Protein AF-A0AAW7DCQ3-F1 (afdb_monomer_lite)

Secondary structure (DSSP, 8-state):
---HHHHHHHHHHHHHHHS----HHHHHHTGGGGGS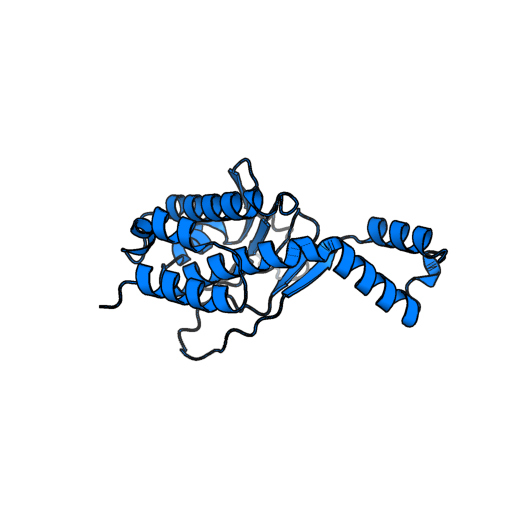TT-S-HHHHHHHHHHHHHHHHHH-TT--EEEEE------SSTT----EEEEETTTEEEEES--------TT------EEEEESS-HHHHHHHHHHHT--GGGTTSHHHHHHHHHHHHHHHGGGHHHHHHHHHHHHHHHHHH-THHHIIIIITTEEEEEESS-EEEEE--------S------

pLDDT: mean 73.46, std 17.0, range [31.39, 97.19]

Radius of gyration: 20.13 Å; chains: 1; bounding box: 40×63×61 Å

Foldseek 3Di:
DDQQLCVVLVVVVVVCVVPVPPCNVVSVVVSVQSRDAAPDALVVVQVVLLVLQLVLCVVQVQQFKWKWAWEAPPDPPLWDTFTHQTDTPNFKTKDFLATLTNPPDPDPPSPGDIDIDGHPCVVLLVVLCVVVVHDSVCCPPPVNVVVSSVSVCVVCVSVRVSSSSSVVVVVSCSVRHCCSRNCVVQRYQWMWMHGNVGIDTGHDDPPPPPPPDDPPDD

Sequence (218 aa):
MSNIASDIIGFFRDFEKENPIDVIPFLEKNKSIFIYKGFGTPENEMKFMHDVFLYINKKYPKFKEFSWEQYVSYNDNYDHFMIEDIMINGFIDAESGIDFTWDLQSENEMKRYLILRVYDDERDEIEFCKKHKIELEKLYDSNKYNLFYDFVKNKYEHLEKPTELFIIFLKLLDCKFSMYYFLYTFGNSNKVVFKKEGVEIIKREYSPTTELGFDVGF

Structure (mmCIF, N/CA/C/O backbone):
data_AF-A0AAW7DCQ3-F1
#
_entry.id   AF-A0AAW7DCQ3-F1
#
loop_
_atom_site.group_PDB
_atom_site.id
_atom_site.type_symbol
_atom_site.label_atom_id
_atom_site.label_alt_id
_atom_site.label_comp_id
_atom_site.label_asym_id
_atom_site.label_entity_id
_atom_site.label_seq_id
_atom_site.pdbx_PDB_ins_code
_atom_site.Cartn_x
_atom_site.Cartn_y
_atom_site.Cartn_z
_atom_site.occupancy
_atom_site.B_iso_or_equiv
_atom_site.auth_seq_id
_atom_site.auth_comp_id
_atom_site.auth_asym_id
_atom_site.auth_atom_id
_atom_site.pdbx_PDB_model_num
ATOM 1 N N . MET A 1 1 ? -3.038 3.122 33.195 1.00 41.41 1 MET A N 1
ATOM 2 C CA . MET A 1 1 ? -3.332 2.408 31.935 1.00 41.41 1 MET A CA 1
ATOM 3 C C . MET A 1 1 ? -3.109 3.403 30.814 1.00 41.41 1 MET A C 1
ATOM 5 O O . MET A 1 1 ? -3.708 4.472 30.897 1.00 41.41 1 MET A O 1
ATOM 9 N N . SER A 1 2 ? -2.205 3.140 29.864 1.00 51.06 2 SER A N 1
ATOM 10 C CA . SER A 1 2 ? -2.077 4.033 28.706 1.00 51.06 2 SER A CA 1
ATOM 11 C C . SER A 1 2 ? -3.352 3.933 27.869 1.00 51.06 2 SER A C 1
ATOM 13 O O . SER A 1 2 ? -3.978 2.874 27.780 1.00 51.06 2 SER A O 1
ATOM 15 N N . ASN A 1 3 ? -3.802 5.066 27.343 1.00 69.81 3 ASN A N 1
ATOM 16 C CA . ASN A 1 3 ? -4.926 5.099 26.426 1.00 69.81 3 ASN A CA 1
ATOM 17 C C . ASN A 1 3 ? -4.364 4.750 25.047 1.00 69.81 3 ASN A C 1
ATOM 19 O O . ASN A 1 3 ? -3.703 5.590 24.447 1.00 69.81 3 ASN A O 1
ATOM 23 N N . ILE A 1 4 ? -4.604 3.525 24.568 1.00 66.88 4 ILE A N 1
ATOM 24 C CA . ILE A 1 4 ? -4.085 3.021 23.285 1.00 66.88 4 ILE A CA 1
ATOM 25 C C . ILE A 1 4 ? -4.337 4.033 22.154 1.00 66.88 4 ILE A C 1
ATOM 27 O O . ILE A 1 4 ? -3.438 4.310 21.363 1.00 66.88 4 ILE A O 1
ATOM 31 N N . ALA A 1 5 ? -5.513 4.671 22.137 1.00 68.81 5 ALA A N 1
ATOM 32 C CA . ALA A 1 5 ? -5.838 5.723 21.178 1.00 68.81 5 ALA A CA 1
ATOM 33 C C . ALA A 1 5 ? -4.874 6.921 21.254 1.00 68.81 5 ALA A C 1
ATOM 35 O O . ALA A 1 5 ? -4.430 7.429 20.228 1.00 68.81 5 ALA A O 1
ATOM 36 N N . SER A 1 6 ? -4.533 7.370 22.464 1.00 71.25 6 SER A N 1
ATOM 37 C CA . SER A 1 6 ? -3.570 8.456 22.681 1.00 71.25 6 SER A CA 1
ATOM 38 C C . SER A 1 6 ? -2.150 8.068 22.273 1.00 71.25 6 SER A C 1
ATOM 40 O O . SER A 1 6 ? -1.447 8.919 21.737 1.00 71.25 6 SER A O 1
ATOM 42 N N . ASP A 1 7 ? -1.753 6.808 22.461 1.00 70.88 7 ASP A N 1
ATOM 43 C CA . ASP A 1 7 ? -0.429 6.317 22.058 1.00 70.88 7 ASP A CA 1
ATOM 44 C C . ASP A 1 7 ? -0.288 6.284 20.526 1.00 70.88 7 ASP A C 1
ATOM 46 O O . ASP A 1 7 ? 0.728 6.713 19.988 1.00 70.88 7 ASP A O 1
ATOM 50 N N . ILE A 1 8 ? -1.326 5.843 19.805 1.00 69.31 8 ILE A N 1
ATOM 51 C CA . ILE A 1 8 ? -1.345 5.808 18.329 1.00 69.31 8 ILE A CA 1
ATOM 52 C C . ILE A 1 8 ? -1.370 7.209 17.743 1.00 69.31 8 ILE A C 1
ATOM 54 O O . ILE A 1 8 ? -0.611 7.519 16.829 1.00 69.31 8 ILE A O 1
ATOM 58 N N . ILE A 1 9 ? -2.239 8.070 18.276 1.00 72.31 9 ILE A N 1
ATOM 59 C CA . ILE A 1 9 ? -2.301 9.467 17.852 1.00 72.31 9 ILE A CA 1
ATOM 60 C C . ILE A 1 9 ? -0.964 10.153 18.153 1.00 72.31 9 ILE A C 1
ATOM 62 O O . ILE A 1 9 ? -0.480 10.914 17.322 1.00 72.31 9 ILE A O 1
ATOM 66 N N . GLY A 1 10 ? -0.340 9.862 19.298 1.00 73.31 10 GLY A N 1
ATOM 67 C CA . GLY A 1 10 ? 1.002 10.334 19.642 1.00 73.31 10 GLY A CA 1
ATOM 68 C C . GLY A 1 10 ? 2.053 9.888 18.625 1.00 73.31 10 GLY A C 1
ATOM 69 O O . GLY A 1 10 ? 2.738 10.737 18.063 1.00 73.31 10 GLY A O 1
ATOM 70 N N . PHE A 1 11 ? 2.101 8.589 18.307 1.00 73.62 11 PHE A N 1
ATOM 71 C CA . PHE A 1 11 ? 2.994 8.037 17.285 1.00 73.62 11 PHE A CA 1
ATOM 72 C C . PHE A 1 11 ? 2.818 8.736 15.936 1.00 73.62 11 PHE A C 1
ATOM 74 O O . PHE A 1 11 ? 3.800 9.163 15.337 1.00 73.62 11 PHE A O 1
ATOM 81 N N . PHE A 1 12 ? 1.579 8.906 15.465 1.00 71.44 12 PHE A N 1
ATOM 82 C CA . PHE A 1 12 ? 1.335 9.578 14.192 1.00 71.44 12 PHE A CA 1
ATOM 83 C C . PHE A 1 12 ? 1.644 11.075 14.235 1.00 71.44 12 PHE A C 1
ATOM 85 O O . PHE A 1 12 ? 2.074 11.614 13.225 1.00 71.44 12 PHE A O 1
ATOM 92 N N . ARG A 1 13 ? 1.482 11.753 15.379 1.00 73.31 13 ARG A N 1
ATOM 93 C CA . ARG A 1 13 ? 1.902 13.157 15.531 1.00 73.31 13 ARG A CA 1
ATOM 94 C C . ARG A 1 13 ? 3.416 13.291 15.453 1.00 73.31 13 ARG A C 1
ATOM 96 O O . ARG A 1 13 ? 3.905 14.253 14.873 1.00 73.31 13 ARG A O 1
ATOM 103 N N . ASP A 1 14 ? 4.150 12.345 16.028 1.00 70.56 14 ASP A N 1
ATOM 104 C CA . ASP A 1 14 ? 5.608 12.316 15.931 1.00 70.56 14 ASP A CA 1
ATOM 105 C C . ASP A 1 14 ? 6.065 11.937 14.519 1.00 70.56 14 ASP A C 1
ATOM 107 O O . ASP A 1 14 ? 6.930 12.607 13.963 1.00 70.56 14 ASP A O 1
ATOM 111 N N . PHE A 1 15 ? 5.409 10.958 13.890 1.00 66.19 15 PHE A N 1
ATOM 112 C CA . PHE A 1 15 ? 5.618 10.617 12.483 1.00 66.19 15 PHE A CA 1
ATOM 113 C C . PHE A 1 15 ? 5.345 11.813 11.563 1.00 66.19 15 PHE A C 1
ATOM 115 O O . PHE A 1 15 ? 6.107 12.053 10.627 1.00 66.19 15 PHE A O 1
ATOM 122 N N . GLU A 1 16 ? 4.310 12.606 11.858 1.00 66.94 16 GLU A N 1
ATOM 123 C CA . GLU A 1 16 ? 3.947 13.789 11.079 1.00 66.94 16 GLU A CA 1
ATOM 124 C C . GLU A 1 16 ? 4.966 14.924 11.132 1.00 66.94 16 GLU A C 1
ATOM 126 O O . GLU A 1 16 ? 5.065 15.684 10.168 1.00 66.94 16 GLU A O 1
ATOM 131 N N . LYS A 1 17 ? 5.752 15.028 12.212 1.00 68.69 17 LYS A N 1
ATOM 132 C CA . LYS A 1 17 ? 6.835 16.023 12.310 1.00 68.69 17 LYS A CA 1
ATOM 133 C C . LYS A 1 17 ? 7.891 15.817 11.230 1.00 68.69 17 LYS A C 1
ATOM 135 O O . LYS A 1 17 ? 8.459 16.789 10.742 1.00 68.69 17 LYS A O 1
ATOM 140 N N . GLU A 1 18 ? 8.134 14.564 10.865 1.00 62.47 18 GLU A N 1
ATOM 141 C CA . GLU A 1 18 ? 9.077 14.179 9.815 1.00 62.47 18 GLU A CA 1
ATOM 142 C C . GLU A 1 18 ? 8.373 13.964 8.467 1.00 62.47 18 GLU A C 1
ATOM 144 O O . GLU A 1 18 ? 9.009 14.025 7.418 1.00 62.47 18 GLU A O 1
ATOM 149 N N . ASN A 1 19 ? 7.053 13.737 8.477 1.00 61.47 19 ASN A N 1
ATOM 150 C CA . ASN A 1 19 ? 6.266 13.362 7.308 1.00 61.47 19 ASN A CA 1
ATOM 151 C C . ASN A 1 19 ? 4.852 13.984 7.339 1.00 61.47 19 ASN A C 1
ATOM 153 O O . ASN A 1 19 ? 3.927 13.360 7.858 1.00 61.47 19 ASN A O 1
ATOM 157 N N . PRO A 1 20 ? 4.616 15.171 6.758 1.00 61.31 20 PRO A N 1
ATOM 158 C CA . PRO A 1 20 ? 3.340 15.876 6.891 1.00 61.31 20 PRO A CA 1
ATOM 159 C C . PRO A 1 20 ? 2.245 15.226 6.034 1.00 61.31 20 PRO A C 1
ATOM 161 O O . PRO A 1 20 ? 2.098 15.529 4.851 1.00 61.31 20 PRO A O 1
ATOM 164 N N . ILE A 1 21 ? 1.476 14.312 6.625 1.00 62.78 21 ILE A N 1
ATOM 165 C CA . ILE A 1 21 ? 0.465 13.521 5.903 1.00 62.78 21 ILE A CA 1
ATOM 166 C C . ILE A 1 21 ? -0.968 13.823 6.381 1.00 62.78 21 ILE A C 1
ATOM 168 O O . ILE A 1 21 ? -1.947 13.476 5.709 1.00 62.78 21 ILE A O 1
ATOM 172 N N . ASP A 1 22 ? -1.093 14.566 7.486 1.00 72.12 22 ASP A N 1
ATOM 173 C CA . ASP A 1 22 ? -2.346 15.058 8.068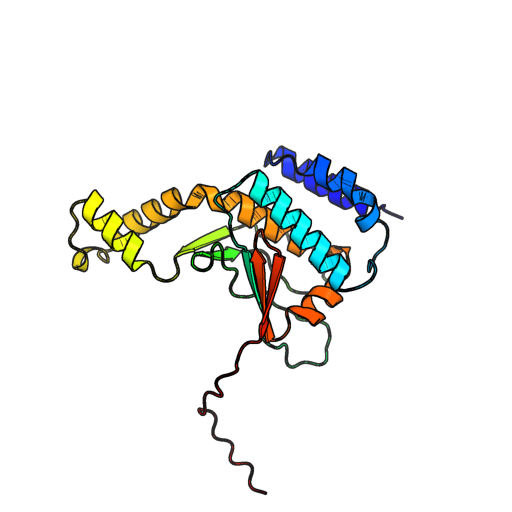 1.00 72.12 22 ASP A CA 1
ATOM 174 C C . ASP A 1 22 ? -3.364 13.921 8.278 1.00 72.12 22 ASP A C 1
ATOM 176 O O . ASP A 1 22 ? -4.494 13.990 7.828 1.00 72.12 22 ASP A O 1
ATOM 180 N N . VAL A 1 23 ? -2.962 12.813 8.898 1.00 75.94 23 VAL A N 1
ATOM 181 C CA . VAL A 1 23 ? -3.829 11.676 9.262 1.00 75.94 23 VAL A CA 1
ATOM 182 C C . VAL A 1 23 ? -4.470 11.855 10.641 1.00 75.94 23 VAL A C 1
ATOM 184 O O . VAL A 1 23 ? -5.433 11.159 10.970 1.00 75.94 23 VAL A O 1
ATOM 187 N N . ILE A 1 24 ? -4.000 12.817 11.444 1.00 78.25 24 ILE A N 1
ATOM 188 C CA . ILE A 1 24 ? -4.525 13.078 12.795 1.00 78.25 24 ILE A CA 1
ATOM 189 C C . ILE A 1 24 ? -6.036 13.335 12.823 1.00 78.25 24 ILE A C 1
ATOM 191 O O . ILE A 1 24 ? -6.701 12.714 13.655 1.00 78.25 24 ILE A O 1
ATOM 195 N N . PRO A 1 25 ? -6.638 14.154 11.936 1.00 81.31 25 PRO A N 1
ATOM 196 C CA . PRO A 1 25 ? -8.085 14.369 11.971 1.00 81.31 25 PRO A CA 1
ATOM 197 C C . PRO A 1 25 ? -8.885 13.079 11.750 1.00 81.31 25 PRO A C 1
ATOM 199 O O . PRO A 1 25 ? -9.951 12.898 12.341 1.00 81.31 25 PRO A O 1
ATOM 202 N N . PHE A 1 26 ? -8.370 12.166 10.917 1.00 83.06 26 PHE A N 1
ATOM 203 C CA . PHE A 1 26 ? -8.977 10.853 10.704 1.00 83.06 26 PHE A CA 1
ATOM 204 C C . PHE A 1 26 ? -8.886 9.986 11.963 1.00 83.06 26 PHE A C 1
ATOM 206 O O . PHE A 1 26 ? -9.884 9.389 12.367 1.00 83.06 26 PHE A O 1
ATOM 213 N N . LEU A 1 27 ? -7.719 9.950 12.609 1.00 78.31 27 LEU A N 1
ATOM 214 C CA . LEU A 1 27 ? -7.500 9.169 13.827 1.00 78.31 27 LEU A CA 1
ATOM 215 C C . LEU A 1 27 ? -8.340 9.682 15.001 1.00 78.31 27 LEU A C 1
ATOM 217 O O . LEU A 1 27 ? -8.966 8.890 15.696 1.00 78.31 27 LEU A O 1
ATOM 221 N N . GLU A 1 28 ? -8.413 10.998 15.195 1.00 81.06 28 GLU A N 1
ATOM 222 C CA . GLU A 1 28 ? -9.221 11.617 16.254 1.00 81.06 28 GLU A CA 1
ATOM 223 C C . GLU A 1 28 ? -10.718 11.340 16.050 1.00 81.06 28 GLU A C 1
ATOM 225 O O . GLU A 1 28 ? -11.423 11.004 17.003 1.00 81.06 28 GLU A O 1
ATOM 230 N N . LYS A 1 29 ? -11.210 11.398 14.802 1.00 83.31 29 LYS A N 1
ATOM 231 C CA . LYS A 1 29 ? -12.603 11.046 14.472 1.00 83.31 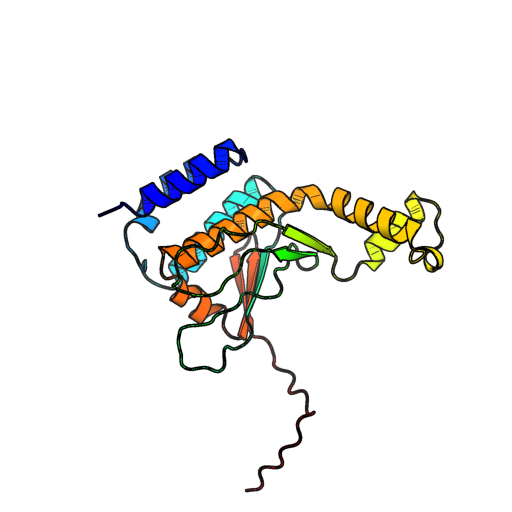29 LYS A CA 1
ATOM 232 C C . LYS A 1 29 ? -12.917 9.581 14.792 1.00 83.31 29 LYS A C 1
ATOM 234 O O . LYS A 1 29 ? -14.020 9.278 15.240 1.00 83.31 29 LYS A O 1
ATOM 239 N N . ASN A 1 30 ? -11.956 8.689 14.564 1.00 75.88 30 ASN A N 1
ATOM 240 C CA . ASN A 1 30 ? -12.097 7.244 14.756 1.00 75.88 30 ASN A CA 1
ATOM 241 C C . ASN A 1 30 ? -11.556 6.754 16.107 1.00 75.88 30 ASN A C 1
ATOM 243 O O . ASN A 1 30 ? -11.464 5.552 16.345 1.00 75.88 30 ASN A O 1
ATOM 247 N N . LYS A 1 31 ? -11.254 7.681 17.023 1.00 75.56 31 LYS A N 1
ATOM 248 C CA . LYS A 1 31 ? -10.646 7.413 18.328 1.00 75.56 31 LYS A CA 1
ATOM 249 C C . LYS A 1 31 ? -11.329 6.297 19.111 1.00 75.56 31 LYS A C 1
ATOM 251 O O . LYS A 1 31 ? -10.650 5.553 19.806 1.00 75.56 31 LYS A O 1
ATOM 256 N N . SER A 1 32 ? -12.656 6.199 19.035 1.00 72.38 32 SER A N 1
ATOM 257 C CA . SER A 1 32 ? -13.447 5.211 19.776 1.00 72.38 32 SER A CA 1
ATOM 258 C C . SER A 1 32 ? -13.118 3.765 19.406 1.00 72.38 32 SER A C 1
ATOM 260 O O . SER A 1 32 ? -13.182 2.905 20.280 1.00 72.38 32 SER A O 1
ATOM 262 N N . ILE A 1 33 ? -12.714 3.516 18.158 1.00 68.12 33 ILE A N 1
ATOM 263 C CA . ILE A 1 33 ? -12.292 2.196 17.661 1.00 68.12 33 ILE A CA 1
ATOM 264 C C . ILE A 1 33 ? -11.034 1.731 18.405 1.00 68.12 33 ILE A C 1
ATOM 266 O O . ILE A 1 33 ? -10.850 0.549 18.673 1.00 68.12 33 ILE A O 1
ATOM 270 N N . PHE A 1 34 ? -10.200 2.681 18.828 1.00 61.62 34 PHE A N 1
ATOM 271 C CA . PHE A 1 34 ? -8.913 2.411 19.454 1.00 61.62 34 PHE A CA 1
ATOM 272 C C . PHE A 1 34 ? -8.976 2.179 20.975 1.00 61.62 34 PHE A C 1
ATOM 274 O O . PHE A 1 34 ? -7.948 1.933 21.603 1.00 61.62 34 PHE A O 1
ATOM 281 N N . ILE A 1 35 ? -10.155 2.307 21.594 1.00 58.72 35 ILE A N 1
ATOM 282 C CA . ILE A 1 35 ? -10.303 2.313 23.062 1.00 58.72 35 ILE A CA 1
ATOM 283 C C . ILE A 1 35 ? -10.331 0.895 23.654 1.00 58.72 35 ILE A C 1
ATOM 285 O O . ILE A 1 35 ? -9.970 0.718 24.817 1.00 58.72 35 ILE A O 1
ATOM 289 N N . TYR A 1 36 ? -10.698 -0.121 22.870 1.00 55.28 36 TYR A N 1
ATOM 290 C CA . TYR A 1 36 ? -10.777 -1.505 23.340 1.00 55.28 36 TYR A CA 1
ATOM 291 C C . TYR A 1 36 ? -9.865 -2.406 22.501 1.00 55.28 36 TYR A C 1
ATOM 293 O O . TYR A 1 36 ? -9.974 -2.453 21.279 1.00 55.28 36 TYR A O 1
ATOM 301 N N . LYS A 1 37 ? -8.952 -3.124 23.167 1.00 49.75 37 LYS A N 1
ATOM 302 C CA . LYS A 1 37 ? -8.115 -4.164 22.549 1.00 49.75 37 LYS A CA 1
ATOM 303 C C . LYS A 1 37 ? -9.039 -5.295 22.063 1.00 49.75 37 LYS A C 1
ATOM 305 O O . LYS A 1 37 ? -9.809 -5.806 22.873 1.00 49.75 37 LYS A O 1
ATOM 310 N N . GLY A 1 38 ? -8.978 -5.663 20.779 1.00 52.69 38 GLY A N 1
ATOM 311 C CA . GLY A 1 38 ? -9.856 -6.678 20.175 1.00 52.69 38 GLY A CA 1
ATOM 312 C C . GLY A 1 38 ? -11.258 -6.169 19.822 1.00 52.69 38 GLY A C 1
ATOM 313 O O . GLY A 1 38 ? -12.253 -6.772 20.221 1.00 52.69 38 GLY A O 1
ATOM 314 N N . PHE A 1 39 ? -11.363 -5.043 19.109 1.00 52.19 39 PHE A N 1
ATOM 315 C CA . PHE A 1 39 ? -12.652 -4.436 18.772 1.00 52.19 39 PHE A CA 1
ATOM 316 C C . PHE A 1 39 ? -13.442 -5.271 17.739 1.00 52.19 39 PHE A C 1
ATOM 318 O O . PHE A 1 39 ? -13.505 -4.965 16.557 1.00 52.19 39 PHE A O 1
ATOM 325 N N . GLY A 1 40 ? -14.149 -6.290 18.230 1.00 60.12 40 GLY A N 1
ATOM 326 C CA . GLY A 1 40 ? -15.555 -6.505 17.892 1.00 60.12 40 GLY A CA 1
ATOM 327 C C . GLY A 1 40 ? -15.909 -7.195 16.577 1.00 60.12 40 GLY A C 1
ATOM 328 O O . GLY A 1 40 ? -17.080 -7.081 16.230 1.00 60.12 40 GLY A O 1
ATOM 329 N N . THR A 1 41 ? -14.971 -7.866 15.892 1.00 72.00 41 THR A N 1
ATOM 330 C CA . THR A 1 41 ? -15.101 -8.854 14.777 1.00 72.00 41 THR A CA 1
ATOM 331 C C . THR A 1 41 ? -14.185 -8.510 13.587 1.00 72.00 41 THR A C 1
ATOM 333 O O . THR A 1 41 ? -13.935 -7.324 13.349 1.00 72.00 41 THR A O 1
ATOM 336 N N . PRO A 1 42 ? -13.707 -9.510 12.816 1.00 75.38 42 PRO A N 1
ATOM 337 C CA . PRO A 1 42 ? -12.937 -9.296 11.585 1.00 75.38 42 PRO A CA 1
ATOM 338 C C . PRO A 1 42 ? -13.551 -8.254 10.632 1.00 75.38 42 PRO A C 1
ATOM 340 O O . PRO A 1 42 ? -12.838 -7.474 10.005 1.00 75.38 42 PRO A O 1
ATOM 343 N N . GLU A 1 43 ? -14.876 -8.203 10.528 1.00 78.38 43 GLU A N 1
ATOM 344 C CA . GLU A 1 43 ? -15.621 -7.311 9.640 1.00 78.38 43 GLU A CA 1
ATOM 345 C C . GLU A 1 43 ? -15.452 -5.834 10.015 1.00 78.38 43 GLU A C 1
ATOM 347 O O . GLU A 1 43 ? -15.342 -4.972 9.139 1.00 78.38 43 GLU A O 1
ATOM 352 N N . ASN A 1 44 ? -15.402 -5.523 11.312 1.00 77.62 44 ASN A N 1
ATOM 353 C CA . ASN A 1 44 ? -15.183 -4.155 11.783 1.00 77.62 44 ASN A CA 1
ATOM 354 C C . ASN A 1 44 ? -13.740 -3.700 11.535 1.00 77.62 44 ASN A C 1
ATOM 356 O O . ASN A 1 44 ? -13.518 -2.550 11.154 1.00 77.62 44 ASN A O 1
ATOM 360 N N . GLU A 1 45 ? -12.776 -4.604 11.700 1.00 79.06 45 GLU A N 1
ATOM 361 C CA . GLU A 1 45 ? -11.362 -4.360 11.398 1.00 79.06 45 GLU A CA 1
ATOM 362 C C . GLU A 1 45 ? -11.150 -4.150 9.888 1.00 79.06 45 GLU A C 1
ATOM 364 O O . GLU A 1 45 ? -10.507 -3.179 9.482 1.00 79.06 45 GLU A O 1
ATOM 369 N N . MET A 1 46 ? -11.792 -4.969 9.047 1.00 83.06 46 MET A N 1
ATOM 370 C CA . MET A 1 46 ? -11.799 -4.794 7.591 1.00 83.06 46 MET A CA 1
ATOM 371 C C . MET A 1 46 ? -12.403 -3.452 7.183 1.00 83.06 46 MET A C 1
ATOM 373 O O . MET A 1 46 ? -11.831 -2.735 6.363 1.00 83.06 46 MET A O 1
ATOM 377 N N . LYS A 1 47 ? -13.552 -3.094 7.766 1.00 84.88 47 LYS A N 1
ATOM 378 C CA . LYS A 1 47 ? -14.211 -1.815 7.501 1.00 84.88 47 LYS A CA 1
ATOM 379 C C . LYS A 1 47 ? -13.319 -0.638 7.885 1.00 84.88 47 LYS A C 1
ATOM 381 O O . LYS A 1 47 ? -13.204 0.307 7.112 1.00 84.88 47 LYS A O 1
ATOM 386 N N . PHE A 1 48 ? -12.659 -0.701 9.040 1.00 83.50 48 PHE A N 1
ATOM 387 C CA . PHE A 1 48 ? -11.715 0.334 9.452 1.00 83.50 48 PHE A CA 1
ATOM 388 C C . PHE A 1 48 ? -10.545 0.459 8.466 1.00 83.50 48 PHE A C 1
ATOM 390 O O . PHE A 1 48 ? -10.211 1.568 8.050 1.00 83.50 48 PHE A O 1
ATOM 397 N N . MET A 1 49 ? -9.961 -0.662 8.037 1.00 86.62 49 MET A N 1
ATOM 398 C CA . MET A 1 49 ? -8.895 -0.653 7.032 1.00 86.62 49 MET A CA 1
ATOM 399 C C . MET A 1 49 ? -9.364 -0.128 5.675 1.00 86.62 49 MET A C 1
ATOM 401 O O . MET A 1 49 ? -8.616 0.567 4.987 1.00 86.62 49 MET A O 1
ATOM 405 N N . HIS A 1 50 ? -10.617 -0.384 5.302 1.00 91.38 50 HIS A N 1
ATOM 406 C CA . HIS A 1 50 ? -11.215 0.213 4.114 1.00 91.38 50 HIS A CA 1
ATOM 407 C C . HIS A 1 50 ? -11.407 1.723 4.266 1.00 91.38 50 HIS A C 1
ATOM 409 O O . HIS A 1 50 ? -11.070 2.475 3.358 1.00 91.38 50 HIS A O 1
ATOM 415 N N . ASP A 1 51 ? -11.842 2.203 5.430 1.00 89.75 51 ASP A N 1
ATOM 416 C CA . ASP A 1 51 ? -11.941 3.639 5.708 1.00 89.75 51 ASP A CA 1
ATOM 417 C C . ASP A 1 51 ? -10.561 4.326 5.661 1.00 89.75 51 ASP A C 1
ATOM 419 O O . ASP A 1 51 ? -10.443 5.434 5.126 1.00 89.75 51 ASP A O 1
ATOM 423 N N . VAL A 1 52 ? -9.506 3.662 6.152 1.00 89.31 52 VAL A N 1
ATOM 424 C CA . VAL A 1 52 ? -8.104 4.097 5.992 1.00 89.31 52 VAL A CA 1
ATOM 425 C C . VAL A 1 52 ? -7.726 4.157 4.511 1.00 89.31 52 VAL A C 1
ATOM 427 O O . VAL A 1 52 ? -7.188 5.170 4.055 1.00 89.31 52 VAL A O 1
ATOM 430 N N . PHE A 1 53 ? -8.050 3.114 3.739 1.00 93.19 53 PHE A N 1
ATOM 431 C CA . PHE A 1 53 ? -7.802 3.072 2.298 1.00 93.19 53 PHE A CA 1
ATOM 432 C C . PHE A 1 53 ? -8.472 4.253 1.590 1.00 93.19 53 PHE A C 1
ATOM 434 O O . PHE A 1 53 ? -7.819 4.991 0.856 1.00 93.19 53 PHE A O 1
ATOM 441 N N . LEU A 1 54 ? -9.763 4.480 1.845 1.00 93.44 54 LEU A N 1
ATOM 442 C CA . LEU A 1 54 ? -10.537 5.571 1.254 1.00 93.44 54 LEU A CA 1
ATOM 443 C C . LEU A 1 54 ? -9.977 6.941 1.636 1.00 93.44 54 LEU A C 1
ATOM 445 O O . LEU A 1 54 ? -9.948 7.856 0.808 1.00 93.44 54 LEU A O 1
ATOM 449 N N . TYR A 1 55 ? -9.521 7.090 2.879 1.00 91.12 55 TYR A N 1
ATOM 450 C CA . TYR A 1 55 ? -8.886 8.312 3.347 1.00 91.12 55 TYR A CA 1
ATOM 451 C C . TYR A 1 55 ? -7.604 8.621 2.565 1.00 91.12 55 TYR A C 1
ATOM 453 O O . TYR A 1 55 ? -7.433 9.737 2.063 1.00 91.12 55 TYR A O 1
ATOM 461 N N . ILE A 1 56 ? -6.736 7.620 2.414 1.00 90.62 56 ILE A N 1
ATOM 462 C CA . ILE A 1 56 ? -5.487 7.727 1.660 1.00 90.62 56 ILE A CA 1
ATOM 463 C C . ILE A 1 56 ? -5.789 7.958 0.175 1.00 90.62 56 ILE A C 1
ATOM 465 O O . ILE A 1 56 ? -5.295 8.927 -0.394 1.00 90.62 56 ILE A O 1
ATOM 469 N N . ASN A 1 57 ? -6.672 7.167 -0.439 1.00 93.00 57 ASN A N 1
ATOM 470 C CA . ASN A 1 57 ? -7.081 7.311 -1.840 1.00 93.00 57 ASN A CA 1
ATOM 471 C C . ASN A 1 57 ? -7.638 8.713 -2.148 1.00 93.00 57 ASN A C 1
ATOM 473 O O . ASN A 1 57 ? -7.331 9.286 -3.191 1.00 93.00 57 ASN A O 1
ATOM 477 N N . LYS A 1 58 ? -8.404 9.316 -1.228 1.00 91.44 58 LYS A N 1
ATOM 478 C CA . LYS A 1 58 ? -8.918 10.685 -1.394 1.00 91.44 58 LYS A CA 1
ATOM 479 C C . LYS A 1 58 ? -7.795 11.721 -1.521 1.00 91.44 58 LYS A C 1
ATOM 481 O O . LYS A 1 58 ? -7.942 12.667 -2.294 1.00 91.44 58 LYS A O 1
ATOM 486 N N . LYS A 1 59 ? -6.703 11.567 -0.763 1.00 88.94 59 LYS A N 1
ATOM 487 C CA . LYS A 1 59 ? -5.521 12.447 -0.834 1.00 88.94 59 LYS A CA 1
ATOM 488 C C . LYS A 1 59 ? -4.575 12.068 -1.976 1.00 88.94 59 LYS A C 1
ATOM 490 O O . LYS A 1 59 ? -3.945 12.946 -2.558 1.00 88.94 59 LYS A O 1
ATOM 495 N N . TYR A 1 60 ? -4.526 10.786 -2.330 1.00 91.62 60 TYR A N 1
ATOM 496 C CA . TYR A 1 60 ? -3.653 10.212 -3.351 1.00 91.62 60 TYR A CA 1
ATOM 497 C C . TYR A 1 60 ? -4.471 9.428 -4.397 1.00 91.62 60 TYR A C 1
ATOM 499 O O . TYR A 1 60 ? -4.443 8.200 -4.410 1.00 91.62 60 TYR A O 1
ATOM 507 N N . PRO A 1 61 ? -5.172 10.095 -5.338 1.00 92.94 61 PRO A N 1
ATOM 508 C CA . PRO A 1 61 ? -6.120 9.425 -6.244 1.00 92.94 61 PRO A CA 1
ATOM 509 C C . PRO A 1 61 ? -5.506 8.397 -7.206 1.00 92.94 61 PRO A C 1
ATOM 511 O O . PRO A 1 61 ? -6.226 7.614 -7.826 1.00 92.94 61 PRO A O 1
ATOM 514 N N . LYS A 1 62 ? -4.178 8.418 -7.380 1.00 94.06 62 LYS A N 1
ATOM 515 C CA . LYS A 1 62 ? -3.442 7.437 -8.190 1.00 94.06 62 LYS A CA 1
ATOM 516 C C . LYS A 1 62 ? -3.190 6.113 -7.449 1.00 94.06 62 LYS A C 1
ATOM 518 O O . LYS A 1 62 ? -2.887 5.122 -8.106 1.00 94.06 62 LYS A O 1
ATOM 523 N N . PHE A 1 63 ? -3.355 6.087 -6.127 1.00 94.88 63 PHE A N 1
ATOM 524 C CA . PHE A 1 63 ? -3.334 4.886 -5.292 1.00 94.88 63 PHE A CA 1
ATOM 525 C C . PHE A 1 63 ? -4.723 4.241 -5.310 1.00 94.88 63 PHE A C 1
ATOM 527 O O . PHE A 1 63 ? -5.572 4.546 -4.476 1.00 94.88 63 PHE A O 1
ATOM 534 N N . LYS A 1 64 ? -5.010 3.454 -6.348 1.00 96.44 64 LYS A N 1
ATOM 535 C CA . LYS A 1 64 ? -6.356 2.946 -6.668 1.00 96.44 64 LYS A CA 1
ATOM 536 C C . LYS A 1 64 ? -6.652 1.586 -6.061 1.00 96.44 64 LYS A C 1
ATOM 538 O O . LYS A 1 64 ? -7.822 1.264 -5.879 1.00 96.44 64 LYS A O 1
ATOM 543 N N . GLU A 1 65 ? -5.610 0.820 -5.778 1.00 96.44 65 GLU A N 1
ATOM 544 C CA . GLU A 1 65 ? -5.715 -0.507 -5.196 1.00 96.44 65 GLU A CA 1
ATOM 545 C C . GLU A 1 65 ? -4.515 -0.761 -4.287 1.00 96.44 65 GLU A C 1
ATOM 547 O O . GLU A 1 65 ? -3.393 -0.372 -4.620 1.00 96.44 65 GLU A O 1
ATOM 552 N N . PHE A 1 66 ? -4.765 -1.419 -3.161 1.00 95.56 66 PHE A N 1
ATOM 553 C CA . PHE A 1 66 ? -3.737 -1.986 -2.296 1.00 95.56 66 PHE A CA 1
ATOM 554 C C . PHE A 1 66 ? -4.108 -3.429 -2.016 1.00 95.56 66 PHE A C 1
ATOM 556 O O . PHE A 1 66 ? -5.247 -3.707 -1.645 1.00 95.56 66 PHE A O 1
ATOM 563 N N . SER A 1 67 ? -3.167 -4.345 -2.156 1.00 92.50 67 SER A N 1
ATOM 564 C CA . SER A 1 67 ? -3.396 -5.733 -1.797 1.00 92.50 67 SER A CA 1
ATOM 565 C C . SER A 1 67 ? -2.181 -6.343 -1.146 1.00 92.50 67 SER A C 1
ATOM 567 O O . SER A 1 67 ? -1.072 -5.831 -1.274 1.00 92.50 67 SER A O 1
ATOM 569 N N . TRP A 1 68 ? -2.419 -7.435 -0.443 1.00 88.44 68 TRP A N 1
ATOM 570 C CA . TRP A 1 68 ? -1.367 -8.306 0.037 1.00 88.44 68 TRP A CA 1
ATOM 571 C C . TRP A 1 68 ? -1.810 -9.753 -0.059 1.00 88.44 68 TRP A C 1
ATOM 573 O O . TRP A 1 68 ? -3.010 -10.049 -0.155 1.00 88.44 68 TRP A O 1
ATOM 583 N N . GLU A 1 69 ? -0.838 -10.648 0.023 1.00 83.31 69 GLU A N 1
ATOM 584 C CA . GLU A 1 69 ? -1.059 -12.083 0.053 1.00 83.31 69 GLU A CA 1
ATOM 585 C C . GLU A 1 69 ? -0.487 -12.655 1.352 1.00 83.31 69 GLU A C 1
ATOM 587 O O . GLU A 1 69 ? 0.452 -12.124 1.942 1.00 83.31 69 GLU A O 1
ATOM 592 N N . GLN A 1 70 ? -1.106 -13.715 1.865 1.00 75.50 70 GLN A N 1
ATOM 593 C CA . GLN A 1 70 ? -0.524 -14.481 2.965 1.00 75.50 70 GLN A CA 1
ATOM 594 C C . GLN A 1 70 ? -0.494 -15.951 2.568 1.00 75.50 70 GLN A C 1
ATOM 596 O O . GLN A 1 70 ? -1.509 -16.530 2.165 1.00 75.50 70 GLN A O 1
ATOM 601 N N . TYR A 1 71 ? 0.678 -16.567 2.690 1.00 65.69 71 TYR A N 1
ATOM 602 C CA . TYR A 1 71 ? 0.812 -18.014 2.572 1.00 65.69 71 TYR A CA 1
ATOM 603 C C . TYR A 1 71 ? 0.292 -18.696 3.840 1.00 65.69 71 TYR A C 1
ATOM 605 O O . TYR A 1 71 ? 0.326 -18.121 4.928 1.00 65.69 71 TYR A O 1
ATOM 613 N N . VAL A 1 72 ? -0.195 -19.934 3.700 1.00 59.31 72 VAL A N 1
ATOM 614 C CA . VAL A 1 72 ? -0.609 -20.755 4.847 1.00 59.31 72 VAL A CA 1
ATOM 615 C C . VAL A 1 72 ? 0.544 -20.866 5.835 1.00 59.31 72 VAL A C 1
ATOM 617 O O . VAL A 1 72 ? 1.575 -21.464 5.522 1.00 59.31 72 VAL A O 1
ATOM 620 N N . SER A 1 73 ? 0.343 -20.381 7.059 1.00 53.78 73 SER A N 1
ATOM 621 C CA . SER A 1 73 ? 1.143 -20.834 8.189 1.00 53.78 73 SER A CA 1
ATOM 622 C C . SER A 1 73 ? 0.621 -22.211 8.607 1.00 53.78 73 SER A C 1
ATOM 624 O O . SER A 1 73 ? -0.424 -22.357 9.235 1.00 53.78 73 SER A O 1
ATOM 626 N N . TYR A 1 74 ? 1.329 -23.266 8.203 1.00 44.88 74 TYR A N 1
ATOM 627 C CA . TYR A 1 74 ? 0.984 -24.667 8.495 1.00 44.88 74 TYR A CA 1
ATOM 628 C C . TYR A 1 74 ? 1.274 -25.075 9.953 1.00 44.88 74 TYR A C 1
ATOM 630 O O . TYR A 1 74 ? 1.596 -26.228 10.223 1.00 44.88 74 TYR A O 1
ATOM 638 N N . ASN A 1 75 ? 1.177 -24.153 10.909 1.00 41.44 75 ASN A N 1
ATOM 639 C CA . ASN A 1 75 ? 1.402 -24.464 12.314 1.00 41.44 75 ASN A CA 1
ATOM 640 C C . ASN A 1 75 ? 0.273 -23.911 13.176 1.00 41.44 75 ASN A C 1
ATOM 642 O O . ASN A 1 75 ? 0.047 -22.707 13.226 1.00 41.44 75 ASN A O 1
ATOM 646 N N . ASP A 1 76 ? -0.345 -24.810 13.943 1.00 42.28 76 ASP A N 1
ATOM 647 C CA . ASP A 1 76 ? -1.302 -24.542 15.027 1.00 42.28 76 ASP A CA 1
ATOM 648 C C . ASP A 1 76 ? -0.711 -23.703 16.184 1.00 42.28 76 ASP A C 1
ATOM 650 O O . ASP A 1 76 ? -1.364 -23.488 17.206 1.00 42.28 76 ASP A O 1
ATOM 654 N N . ASN A 1 77 ? 0.522 -23.208 16.034 1.00 42.66 77 ASN A N 1
ATOM 655 C CA . ASN A 1 77 ? 1.129 -22.239 16.928 1.00 42.66 77 ASN A CA 1
ATOM 656 C C . ASN A 1 77 ? 0.905 -20.850 16.334 1.00 42.66 77 ASN A C 1
ATOM 658 O O . ASN A 1 77 ? 1.487 -20.483 15.316 1.00 42.66 77 ASN A O 1
ATOM 662 N N . TYR A 1 78 ? 0.033 -20.109 17.005 1.00 50.81 78 TYR A N 1
ATOM 663 C CA . TYR A 1 78 ? -0.534 -18.791 16.724 1.00 50.81 78 TYR A CA 1
ATOM 664 C C . TYR A 1 78 ? 0.497 -17.646 16.531 1.00 50.81 78 TYR A C 1
ATOM 666 O O . TYR A 1 78 ? 0.114 -16.479 16.550 1.00 50.81 78 TYR A O 1
ATOM 674 N N . ASP A 1 79 ? 1.780 -17.960 16.332 1.00 49.25 79 ASP A N 1
ATOM 675 C CA . ASP A 1 79 ? 2.924 -17.068 16.556 1.00 49.25 79 ASP A CA 1
ATOM 676 C C . ASP A 1 79 ? 3.531 -16.475 15.269 1.00 49.25 79 ASP A C 1
ATOM 678 O O . ASP A 1 79 ? 4.329 -15.541 15.338 1.00 49.25 79 ASP A O 1
ATOM 682 N N . HIS A 1 80 ? 3.155 -16.964 14.079 1.00 54.50 80 HIS A N 1
ATOM 683 C CA . HIS A 1 80 ? 3.729 -16.483 12.817 1.00 54.50 80 HIS A CA 1
ATOM 684 C C . HIS A 1 80 ? 2.671 -16.326 11.719 1.00 54.50 80 HIS A C 1
ATOM 686 O O . HIS A 1 80 ? 2.207 -17.301 11.128 1.00 54.50 80 HIS A O 1
ATOM 692 N N . PHE A 1 81 ? 2.320 -15.078 11.414 1.00 60.81 81 PHE A N 1
ATOM 693 C CA . PHE A 1 81 ? 1.798 -14.694 10.106 1.00 60.81 81 PHE A CA 1
ATOM 694 C C . PHE A 1 81 ? 2.877 -13.893 9.389 1.00 60.81 81 PHE A C 1
ATOM 696 O O . PHE A 1 81 ? 3.682 -13.231 10.031 1.00 60.81 81 PHE A O 1
ATOM 703 N N . MET A 1 82 ? 2.910 -13.981 8.068 1.00 66.19 82 MET A N 1
ATOM 704 C CA . MET A 1 82 ? 3.794 -13.179 7.237 1.00 66.19 82 MET A CA 1
ATOM 705 C C . MET A 1 82 ? 2.941 -12.611 6.114 1.00 66.19 82 MET A C 1
ATOM 707 O O . MET A 1 82 ? 2.224 -13.347 5.433 1.00 66.19 82 MET A O 1
ATOM 711 N N . ILE A 1 83 ? 2.956 -11.286 5.990 1.00 72.94 83 ILE A N 1
ATOM 712 C CA . ILE A 1 83 ? 2.385 -10.614 4.831 1.00 72.94 83 ILE A CA 1
ATOM 713 C C . ILE A 1 83 ? 3.444 -10.667 3.735 1.00 72.94 83 ILE A C 1
ATOM 715 O O . ILE A 1 83 ? 4.536 -10.134 3.915 1.00 72.94 83 ILE A O 1
ATOM 719 N N . GLU A 1 84 ? 3.107 -11.308 2.625 1.00 70.69 84 GLU A N 1
ATOM 720 C CA . GLU A 1 84 ? 3.926 -11.359 1.419 1.00 70.69 84 GLU A CA 1
ATOM 721 C C . GLU A 1 84 ? 3.227 -10.614 0.272 1.00 70.69 84 GLU A C 1
ATOM 723 O O . GLU A 1 84 ? 2.042 -10.273 0.357 1.00 70.69 84 GLU A O 1
ATOM 728 N N . ASP A 1 85 ? 3.981 -10.347 -0.796 1.00 80.38 85 ASP A N 1
ATOM 729 C CA . ASP A 1 85 ? 3.488 -9.822 -2.074 1.00 80.38 85 ASP A CA 1
ATOM 730 C C . ASP A 1 85 ? 2.535 -8.620 -1.918 1.00 80.38 85 ASP A C 1
ATOM 732 O O . ASP A 1 85 ? 1.350 -8.664 -2.274 1.00 80.38 85 ASP A O 1
ATOM 736 N N . ILE A 1 86 ? 3.044 -7.522 -1.347 1.00 88.31 86 ILE A N 1
ATOM 737 C CA . ILE A 1 86 ? 2.278 -6.276 -1.255 1.00 88.31 86 ILE A CA 1
ATOM 738 C C . ILE A 1 86 ? 2.210 -5.659 -2.648 1.00 88.31 86 ILE A C 1
ATOM 740 O O . ILE A 1 86 ? 3.215 -5.224 -3.195 1.00 88.31 86 ILE A O 1
ATOM 744 N N . MET A 1 87 ? 1.008 -5.557 -3.202 1.00 91.50 87 MET A N 1
ATOM 745 C CA . MET A 1 87 ? 0.796 -5.096 -4.570 1.00 91.50 87 MET A CA 1
ATOM 746 C C . MET A 1 87 ? -0.052 -3.826 -4.600 1.00 91.50 87 MET A C 1
ATOM 748 O O . MET A 1 87 ? -1.167 -3.778 -4.072 1.00 91.50 87 MET A O 1
ATOM 752 N N . ILE A 1 88 ? 0.454 -2.802 -5.282 1.00 93.62 88 ILE A N 1
ATOM 753 C CA . ILE A 1 88 ? -0.192 -1.509 -5.499 1.00 93.62 88 ILE A CA 1
ATOM 754 C C . ILE A 1 88 ? -0.718 -1.460 -6.926 1.00 93.62 88 ILE A C 1
ATOM 756 O O . ILE A 1 88 ? -0.006 -1.764 -7.886 1.00 93.62 88 ILE A O 1
ATOM 760 N N . ASN A 1 89 ? -1.982 -1.065 -7.080 1.00 92.81 89 ASN A N 1
ATOM 761 C CA . ASN A 1 89 ? -2.662 -1.008 -8.378 1.00 92.81 89 ASN A CA 1
ATOM 762 C C . ASN A 1 89 ? -2.650 -2.339 -9.163 1.00 92.81 89 ASN A C 1
ATOM 764 O O . ASN A 1 89 ? -2.881 -2.321 -10.370 1.00 92.81 89 ASN A O 1
ATOM 768 N N . GLY A 1 90 ? -2.370 -3.465 -8.501 1.00 89.56 90 GLY A N 1
ATOM 769 C CA . GLY A 1 90 ? -2.301 -4.800 -9.096 1.00 89.56 90 GLY A CA 1
ATOM 770 C C . GLY A 1 90 ? -1.036 -5.102 -9.910 1.00 89.56 90 GLY A C 1
ATOM 771 O O . GLY A 1 90 ? -0.914 -6.217 -10.406 1.00 89.56 90 GLY A O 1
ATOM 772 N N . PHE A 1 91 ? -0.099 -4.156 -10.056 1.00 88.25 91 PHE A N 1
ATOM 773 C CA . PHE A 1 91 ? 1.105 -4.342 -10.889 1.00 88.25 91 PHE A CA 1
ATOM 774 C C . PHE A 1 91 ? 2.395 -3.750 -10.306 1.00 88.25 91 PHE A C 1
ATOM 776 O O . PHE A 1 91 ? 3.439 -3.851 -10.937 1.00 88.25 91 PHE A O 1
ATOM 783 N N . ILE A 1 92 ? 2.361 -3.104 -9.139 1.00 88.94 92 ILE A N 1
ATOM 784 C CA . ILE A 1 92 ? 3.570 -2.591 -8.483 1.00 88.94 92 ILE A CA 1
ATOM 785 C C . ILE A 1 92 ? 3.764 -3.373 -7.197 1.00 88.94 92 ILE A C 1
ATOM 787 O O . ILE A 1 92 ? 2.994 -3.193 -6.260 1.00 88.94 92 ILE A O 1
ATOM 791 N N . ASP A 1 93 ? 4.785 -4.212 -7.162 1.00 88.56 93 ASP A N 1
ATOM 792 C CA . ASP A 1 93 ? 5.253 -4.861 -5.949 1.00 88.56 93 ASP A CA 1
ATOM 793 C C . ASP A 1 93 ? 5.911 -3.833 -5.020 1.00 88.56 93 ASP A C 1
ATOM 795 O O . ASP A 1 93 ? 6.626 -2.924 -5.453 1.00 88.56 93 ASP A O 1
ATOM 799 N N . ALA A 1 94 ? 5.621 -3.947 -3.734 1.00 86.19 94 ALA A N 1
ATOM 800 C CA . ALA A 1 94 ? 6.094 -3.064 -2.689 1.00 86.19 94 ALA A CA 1
ATOM 801 C C . ALA A 1 94 ? 6.824 -3.891 -1.632 1.00 86.19 94 ALA A C 1
ATOM 803 O O . ALA A 1 94 ? 6.243 -4.366 -0.657 1.00 86.19 94 ALA A O 1
ATOM 804 N N . GLU A 1 95 ? 8.136 -3.997 -1.792 1.00 81.25 95 GLU A N 1
ATOM 805 C CA . GLU A 1 95 ? 8.992 -4.589 -0.778 1.00 81.25 95 GLU A CA 1
ATOM 806 C C . GLU A 1 95 ? 9.161 -3.584 0.363 1.00 81.25 95 GLU A C 1
ATOM 808 O O . GLU A 1 95 ? 9.666 -2.470 0.180 1.00 81.25 95 GLU A O 1
ATOM 813 N N . SER A 1 96 ? 8.721 -3.969 1.557 1.00 71.50 96 SER A N 1
ATOM 814 C CA . SER A 1 96 ? 8.837 -3.135 2.747 1.00 71.50 96 SER A CA 1
ATOM 815 C C . SER A 1 96 ? 9.783 -3.775 3.753 1.00 71.50 96 SER A C 1
ATOM 817 O O . SER A 1 96 ? 9.693 -4.967 4.026 1.00 71.50 96 SER A O 1
ATOM 819 N N . GLY A 1 97 ? 10.639 -2.967 4.376 1.00 62.75 97 GLY A N 1
ATOM 820 C CA . GLY A 1 97 ? 11.450 -3.390 5.523 1.00 62.75 97 GLY A CA 1
ATOM 821 C C . GLY A 1 97 ? 10.658 -3.610 6.810 1.00 62.75 97 GLY A C 1
ATOM 822 O O . GLY A 1 97 ? 11.251 -3.847 7.864 1.00 62.75 97 GLY A O 1
ATOM 823 N N . ILE A 1 98 ? 9.332 -3.482 6.741 1.00 66.38 98 ILE A N 1
ATOM 824 C CA . ILE A 1 98 ? 8.430 -3.663 7.868 1.00 66.38 98 ILE A CA 1
ATOM 825 C C . ILE A 1 98 ? 8.168 -5.156 8.004 1.00 66.38 98 ILE A C 1
ATOM 827 O O . ILE A 1 98 ? 7.437 -5.754 7.222 1.00 66.38 98 ILE A O 1
ATOM 831 N N . ASP A 1 99 ? 8.783 -5.737 9.027 1.00 63.25 99 ASP A N 1
ATOM 832 C CA . ASP A 1 99 ? 8.548 -7.123 9.384 1.00 63.25 99 ASP A CA 1
ATOM 833 C C . ASP A 1 99 ? 7.166 -7.272 10.044 1.00 63.25 99 ASP A C 1
ATOM 835 O O . ASP A 1 99 ? 6.841 -6.606 11.039 1.00 63.25 99 ASP A O 1
ATOM 839 N N . PHE A 1 100 ? 6.340 -8.144 9.476 1.00 62.69 100 PHE A N 1
ATOM 840 C CA . PHE A 1 100 ? 5.010 -8.487 9.968 1.00 62.69 100 PHE A CA 1
ATOM 841 C C . PHE A 1 100 ? 5.038 -9.773 10.798 1.00 62.69 100 PHE A C 1
ATOM 843 O O . PHE A 1 100 ? 4.147 -10.595 10.664 1.00 62.69 100 PHE A O 1
ATOM 850 N N . THR A 1 101 ? 6.038 -9.956 11.660 1.00 56.81 101 THR A N 1
ATOM 851 C CA . THR A 1 101 ? 6.125 -11.095 12.585 1.00 56.81 101 THR A CA 1
ATOM 852 C C . THR A 1 101 ? 5.600 -10.742 13.978 1.00 56.81 101 THR A C 1
ATOM 854 O O . THR A 1 101 ? 5.767 -9.619 14.466 1.00 56.81 101 THR A O 1
ATOM 857 N N . TRP A 1 102 ? 4.966 -11.717 14.641 1.00 50.06 102 TRP A N 1
ATOM 858 C CA . TRP A 1 102 ? 4.419 -11.587 15.999 1.00 50.06 102 TRP A CA 1
ATOM 859 C C . TRP A 1 102 ? 5.477 -11.803 17.091 1.00 50.06 102 TRP A C 1
ATOM 861 O O . TRP A 1 102 ? 5.171 -12.298 18.177 1.00 50.06 102 TRP A O 1
ATOM 871 N N . ASP A 1 103 ? 6.739 -11.458 16.822 1.00 48.12 103 ASP A N 1
ATOM 872 C CA . ASP A 1 103 ? 7.787 -11.635 17.818 1.00 48.12 103 ASP A CA 1
ATOM 873 C C . ASP A 1 103 ? 7.580 -10.608 18.945 1.00 48.12 103 ASP A C 1
ATOM 875 O O . ASP A 1 103 ? 7.826 -9.409 18.809 1.00 48.12 103 ASP A O 1
ATOM 879 N N . LEU A 1 104 ? 7.068 -11.092 20.081 1.00 39.56 104 LEU A N 1
ATOM 880 C CA . LEU A 1 104 ? 6.774 -10.342 21.311 1.00 39.56 104 LEU A CA 1
ATOM 881 C C . LEU A 1 104 ? 8.023 -9.718 21.961 1.00 39.56 104 LEU A C 1
ATOM 883 O O . LEU A 1 104 ? 7.914 -9.074 23.010 1.00 39.56 104 LEU A O 1
ATOM 887 N N . GLN A 1 105 ? 9.204 -9.891 21.364 1.00 41.09 105 GLN A N 1
ATOM 888 C CA . GLN A 1 105 ? 10.421 -9.229 21.802 1.00 41.09 105 GLN A CA 1
ATOM 889 C C . GLN A 1 105 ? 10.414 -7.772 21.334 1.00 41.09 105 GLN A C 1
ATOM 891 O O . GLN A 1 105 ? 10.847 -7.397 20.247 1.00 41.09 105 GLN A O 1
ATOM 896 N N . SER A 1 106 ? 9.868 -6.949 22.225 1.00 43.00 106 SER A N 1
ATOM 897 C CA . SER A 1 106 ? 10.227 -5.550 22.426 1.00 43.00 106 SER A CA 1
ATOM 898 C C . SER A 1 106 ? 11.650 -5.231 21.949 1.00 43.00 106 SER A C 1
ATOM 900 O O . SER A 1 106 ? 12.578 -5.895 22.398 1.00 43.00 106 SER A O 1
ATOM 902 N N . GLU A 1 107 ? 11.787 -4.165 21.147 1.00 41.75 107 GLU A N 1
ATOM 903 C CA . GLU A 1 107 ? 13.034 -3.467 20.746 1.00 41.75 107 GLU A CA 1
ATOM 904 C C . GLU A 1 107 ? 13.526 -3.601 19.294 1.00 41.75 107 GLU A C 1
ATOM 906 O O . GLU A 1 107 ? 14.595 -3.082 18.977 1.00 41.75 107 GLU A O 1
ATOM 911 N N . ASN A 1 108 ? 12.748 -4.137 18.352 1.00 42.62 108 ASN A N 1
ATOM 912 C CA . ASN A 1 108 ? 13.119 -3.953 16.945 1.00 42.62 108 ASN A CA 1
ATOM 913 C C . ASN A 1 108 ? 12.774 -2.530 16.479 1.00 42.62 108 ASN A C 1
ATOM 915 O O . ASN A 1 108 ? 11.612 -2.197 16.234 1.00 42.62 108 ASN A O 1
ATOM 919 N N . GLU A 1 109 ? 13.798 -1.678 16.357 1.00 49.38 109 GLU A N 1
ATOM 920 C CA . GLU A 1 109 ? 13.737 -0.479 15.522 1.00 49.38 109 GLU A CA 1
ATOM 921 C C . GLU A 1 109 ? 13.124 -0.878 14.177 1.00 49.38 109 GLU A C 1
ATOM 923 O O . GLU A 1 109 ? 13.675 -1.704 13.447 1.00 49.38 109 GLU A O 1
ATOM 928 N N . MET A 1 110 ? 11.948 -0.330 13.863 1.00 49.78 110 MET A N 1
ATOM 929 C CA . MET A 1 110 ? 11.298 -0.571 12.582 1.00 49.78 110 MET A CA 1
ATOM 930 C C . MET A 1 110 ? 12.247 -0.078 11.487 1.00 49.78 110 MET A C 1
ATOM 932 O O . MET A 1 110 ? 12.395 1.130 11.297 1.00 49.78 110 MET A O 1
ATOM 936 N N . LYS A 1 111 ? 12.916 -0.997 10.783 1.00 51.84 111 LYS A N 1
ATOM 937 C CA . LYS A 1 111 ? 13.758 -0.646 9.639 1.00 51.84 111 LYS A CA 1
ATOM 938 C C . LYS A 1 111 ? 12.841 -0.134 8.536 1.00 51.84 111 LYS A C 1
ATOM 940 O O . LYS A 1 111 ? 12.063 -0.880 7.954 1.00 51.84 111 LYS A O 1
ATOM 945 N N . ARG A 1 112 ? 12.901 1.170 8.279 1.00 57.06 112 ARG A N 1
ATOM 946 C CA . ARG A 1 112 ? 12.052 1.823 7.283 1.00 57.06 112 ARG A CA 1
ATOM 947 C C . ARG A 1 112 ? 12.770 1.847 5.945 1.00 57.06 112 ARG A C 1
ATOM 949 O O . ARG A 1 112 ? 13.629 2.690 5.712 1.00 57.06 112 ARG A O 1
ATOM 956 N N . TYR A 1 113 ? 12.394 0.930 5.070 1.00 63.81 113 TYR A N 1
ATOM 957 C CA . TYR A 1 113 ? 12.590 1.105 3.640 1.00 63.81 113 TYR A CA 1
ATOM 958 C C . TYR A 1 113 ? 11.330 0.648 2.913 1.00 63.81 113 TYR A C 1
ATOM 960 O O . TYR A 1 113 ? 10.621 -0.243 3.382 1.00 63.81 113 TYR A O 1
ATOM 968 N N . LEU A 1 114 ? 11.056 1.292 1.788 1.00 69.00 114 LEU A N 1
ATOM 969 C CA . LEU A 1 114 ? 10.024 0.906 0.845 1.00 69.00 114 LEU A CA 1
ATOM 970 C C . LEU A 1 114 ? 10.677 0.919 -0.532 1.00 69.00 114 LEU A C 1
ATOM 972 O O . LEU A 1 114 ? 11.237 1.937 -0.939 1.00 69.00 114 LEU A O 1
ATOM 976 N N . ILE A 1 115 ? 10.641 -0.213 -1.217 1.00 76.69 115 ILE A N 1
ATOM 977 C CA . ILE A 1 115 ? 11.137 -0.355 -2.579 1.00 76.69 115 ILE A CA 1
ATOM 978 C C . ILE A 1 115 ? 9.938 -0.730 -3.438 1.00 76.69 115 ILE A C 1
ATOM 980 O O . ILE A 1 115 ? 9.330 -1.777 -3.240 1.00 76.69 115 ILE A O 1
ATOM 984 N N . LEU A 1 116 ? 9.600 0.138 -4.390 1.00 78.19 116 LEU A N 1
ATOM 985 C CA . LEU A 1 116 ? 8.573 -0.148 -5.386 1.00 78.19 116 LEU A CA 1
ATOM 986 C C . LEU A 1 116 ? 9.219 -0.780 -6.620 1.00 78.19 116 LEU A C 1
ATOM 988 O O . LEU A 1 116 ? 10.160 -0.220 -7.187 1.00 78.19 116 LEU A O 1
ATOM 992 N N . ARG A 1 117 ? 8.697 -1.927 -7.047 1.00 79.75 117 ARG A N 1
ATOM 993 C CA . ARG A 1 117 ? 9.130 -2.674 -8.232 1.00 79.75 117 ARG A CA 1
ATOM 994 C C . ARG A 1 117 ? 7.924 -2.902 -9.133 1.00 79.75 117 ARG A C 1
ATOM 996 O O . ARG A 1 117 ? 6.854 -3.251 -8.659 1.00 79.75 117 ARG A O 1
ATOM 1003 N N . VAL A 1 118 ? 8.061 -2.689 -10.436 1.00 79.19 118 VAL A N 1
ATOM 1004 C CA . VAL A 1 118 ? 6.963 -2.964 -11.374 1.00 79.19 118 VAL A CA 1
ATOM 1005 C C . VAL A 1 118 ? 6.984 -4.448 -11.721 1.00 79.19 118 VAL A C 1
ATOM 1007 O O . VAL A 1 118 ? 8.009 -4.969 -12.148 1.00 79.19 118 VAL A O 1
ATOM 1010 N N . TYR A 1 119 ? 5.856 -5.115 -11.514 1.00 66.31 119 TYR A N 1
ATOM 1011 C CA . TYR A 1 119 ? 5.590 -6.461 -12.000 1.00 66.31 119 TYR A CA 1
ATOM 1012 C C . TYR A 1 119 ? 5.141 -6.338 -13.461 1.00 66.31 119 TYR A C 1
ATOM 1014 O O . TYR A 1 119 ? 4.193 -5.599 -13.731 1.00 66.31 119 TYR A O 1
ATOM 1022 N N . ASP A 1 120 ? 5.810 -7.040 -14.381 1.00 62.94 120 ASP A N 1
ATOM 1023 C CA . ASP A 1 120 ? 5.560 -6.960 -15.833 1.00 62.94 120 ASP A CA 1
ATOM 1024 C C . ASP A 1 120 ? 5.814 -5.546 -16.411 1.00 62.94 120 ASP A C 1
ATOM 1026 O O . ASP A 1 120 ? 4.913 -4.719 -16.611 1.00 62.94 120 ASP A O 1
ATOM 1030 N N . ASP A 1 121 ? 7.098 -5.243 -16.618 1.00 71.00 121 ASP A N 1
ATOM 1031 C CA . ASP A 1 121 ? 7.623 -3.915 -16.926 1.00 71.00 121 ASP A CA 1
ATOM 1032 C C . ASP A 1 121 ? 7.696 -3.587 -18.426 1.00 71.00 121 ASP A C 1
ATOM 1034 O O . ASP A 1 121 ? 8.016 -2.447 -18.768 1.00 71.00 121 ASP A O 1
ATOM 1038 N N . GLU A 1 122 ? 7.288 -4.495 -19.325 1.00 80.38 122 GLU A N 1
ATOM 1039 C CA . GLU A 1 122 ? 7.418 -4.337 -20.787 1.00 80.38 122 GLU A CA 1
ATOM 1040 C C . GLU A 1 122 ? 6.865 -2.992 -21.294 1.00 80.38 122 GLU A C 1
ATOM 1042 O O . GLU A 1 122 ? 7.423 -2.337 -22.179 1.00 80.38 122 GLU A O 1
ATOM 1047 N N . ARG A 1 123 ? 5.750 -2.529 -20.715 1.00 80.88 123 ARG A N 1
ATOM 1048 C CA . ARG A 1 123 ? 5.140 -1.238 -21.079 1.00 80.88 123 ARG A CA 1
ATOM 1049 C C . ARG A 1 123 ? 6.038 -0.054 -20.725 1.00 80.88 123 ARG A C 1
ATOM 1051 O O . ARG A 1 123 ? 6.145 0.886 -21.518 1.00 80.88 123 ARG A O 1
ATOM 1058 N N . ASP A 1 124 ? 6.653 -0.095 -19.550 1.00 86.38 124 ASP A N 1
ATOM 1059 C CA . ASP A 1 124 ? 7.535 0.958 -19.055 1.00 86.38 124 ASP A CA 1
ATOM 1060 C C . ASP A 1 124 ? 8.895 0.905 -19.752 1.00 86.38 124 ASP A C 1
ATOM 1062 O O . ASP A 1 124 ? 9.442 1.958 -20.088 1.00 86.38 124 ASP A O 1
ATOM 1066 N N . GLU A 1 125 ? 9.394 -0.294 -20.057 1.00 88.44 125 GLU A N 1
ATOM 1067 C CA . GLU A 1 125 ? 10.587 -0.508 -20.875 1.00 88.44 125 GLU A CA 1
ATOM 1068 C C . GLU A 1 125 ? 10.411 0.101 -22.273 1.00 88.44 125 GLU A C 1
ATOM 1070 O O . GLU A 1 125 ? 11.234 0.905 -22.720 1.00 88.44 125 GLU A O 1
ATOM 1075 N N . ILE A 1 126 ? 9.293 -0.195 -22.950 1.00 88.50 126 ILE A N 1
ATOM 1076 C CA . ILE A 1 126 ? 8.970 0.367 -24.270 1.00 88.50 126 ILE A CA 1
ATOM 1077 C C . ILE A 1 126 ? 8.868 1.897 -24.207 1.00 88.50 126 ILE A C 1
ATOM 1079 O O . ILE A 1 126 ? 9.349 2.589 -25.113 1.00 88.50 126 ILE A O 1
ATOM 1083 N N . GLU A 1 127 ? 8.225 2.447 -23.173 1.00 90.38 127 GLU A N 1
ATOM 1084 C CA . GLU A 1 127 ? 8.116 3.896 -22.981 1.00 90.38 127 GLU A CA 1
ATOM 1085 C C . GLU A 1 127 ? 9.498 4.540 -22.794 1.00 90.38 127 GLU A C 1
ATOM 1087 O O . GLU A 1 127 ? 9.824 5.520 -23.476 1.00 90.38 127 GLU A O 1
ATOM 1092 N N . PHE A 1 128 ? 10.329 3.965 -21.924 1.00 91.19 128 PHE A N 1
ATOM 1093 C CA . PHE A 1 128 ? 11.683 4.432 -21.655 1.00 91.19 128 PHE A CA 1
ATOM 1094 C C . PHE A 1 128 ? 12.558 4.378 -22.912 1.00 91.19 128 PHE A C 1
ATOM 1096 O O . PHE A 1 128 ? 13.147 5.389 -23.309 1.00 91.19 128 PHE A O 1
ATOM 1103 N N . CYS A 1 129 ? 12.580 3.241 -23.607 1.00 90.38 129 CYS A N 1
ATOM 1104 C CA . CYS A 1 129 ? 13.334 3.051 -24.842 1.00 90.38 129 CYS A CA 1
ATOM 1105 C C . CYS A 1 129 ? 12.949 4.072 -25.921 1.00 90.38 129 CYS A C 1
ATOM 1107 O O . CYS A 1 129 ? 13.827 4.689 -26.533 1.00 90.38 129 CYS A O 1
ATOM 1109 N N . LYS A 1 130 ? 11.649 4.349 -26.099 1.00 91.44 130 LYS A N 1
ATOM 1110 C CA . LYS A 1 130 ? 11.167 5.396 -27.018 1.00 91.44 130 LYS A CA 1
ATOM 1111 C C . LYS A 1 130 ? 11.631 6.790 -26.602 1.00 91.44 130 LYS A C 1
ATOM 1113 O O . LYS A 1 130 ? 12.112 7.548 -27.445 1.00 91.44 130 LYS A O 1
ATOM 1118 N N . LYS A 1 131 ? 11.509 7.132 -25.316 1.00 92.38 131 LYS A N 1
ATOM 1119 C CA . LYS A 1 131 ? 11.891 8.446 -24.774 1.00 92.38 131 LYS A CA 1
ATOM 1120 C C . LYS A 1 131 ? 13.394 8.712 -24.902 1.00 92.38 131 LYS A C 1
ATOM 1122 O O . LYS A 1 131 ? 13.793 9.834 -25.208 1.00 92.38 131 LYS A O 1
ATOM 1127 N N . HIS A 1 132 ? 14.213 7.682 -24.708 1.00 89.81 132 HIS A N 1
ATOM 1128 C CA . HIS A 1 132 ? 15.673 7.783 -24.678 1.00 89.81 132 HIS A CA 1
ATOM 1129 C C . HIS A 1 132 ? 16.358 7.350 -25.985 1.00 89.81 132 HIS A C 1
ATOM 1131 O O . HIS A 1 132 ? 17.581 7.434 -26.080 1.00 89.81 132 HIS A O 1
ATOM 1137 N N . LYS A 1 133 ? 15.588 6.951 -27.011 1.00 90.56 133 LYS A N 1
ATOM 1138 C CA . LYS A 1 133 ? 16.083 6.439 -28.305 1.00 90.56 133 LYS A CA 1
ATOM 1139 C C . LYS A 1 133 ? 17.035 5.247 -28.137 1.00 90.56 133 LYS A C 1
ATOM 1141 O O . LYS A 1 133 ? 18.079 5.171 -28.782 1.00 90.56 133 LYS A O 1
ATOM 1146 N N . ILE A 1 134 ? 16.667 4.337 -27.242 1.00 89.19 134 ILE A N 1
ATOM 1147 C CA . ILE A 1 134 ? 17.389 3.098 -26.949 1.00 89.19 134 ILE A CA 1
ATOM 1148 C C . ILE A 1 134 ? 16.617 1.952 -27.609 1.00 89.19 134 ILE A C 1
ATOM 1150 O O . ILE A 1 134 ? 15.397 1.884 -27.498 1.00 89.19 134 ILE A O 1
ATOM 1154 N N . GLU A 1 135 ? 17.309 1.058 -28.312 1.00 88.50 135 GLU A N 1
ATOM 1155 C CA . GLU A 1 135 ? 16.716 -0.204 -28.777 1.00 88.50 135 GLU A CA 1
ATOM 1156 C C . GLU A 1 135 ? 16.429 -1.104 -27.570 1.00 88.50 135 GLU A C 1
ATOM 1158 O O . GLU A 1 135 ? 17.278 -1.200 -26.686 1.00 88.50 135 GLU A O 1
ATOM 1163 N N . LEU A 1 136 ? 15.266 -1.764 -27.531 1.00 85.56 136 LEU A N 1
ATOM 1164 C CA . LEU A 1 136 ? 14.827 -2.571 -26.381 1.00 85.56 136 LEU A CA 1
ATOM 1165 C C . LEU A 1 136 ? 15.869 -3.632 -25.981 1.00 85.56 136 LEU A C 1
ATOM 1167 O O . LEU A 1 136 ? 16.221 -3.747 -24.816 1.00 85.56 136 LEU A O 1
ATOM 1171 N N . GLU A 1 137 ? 16.476 -4.299 -26.966 1.00 85.38 137 GLU A N 1
ATOM 1172 C CA . GLU A 1 137 ? 17.543 -5.297 -26.772 1.00 85.38 137 GLU A CA 1
ATOM 1173 C C . GLU A 1 137 ? 18.781 -4.751 -26.040 1.00 85.38 137 GLU A C 1
ATOM 1175 O O . GLU A 1 137 ? 19.542 -5.507 -25.444 1.00 85.38 137 GLU A O 1
ATOM 1180 N N . LYS A 1 138 ? 18.992 -3.430 -26.075 1.00 85.12 138 LYS A N 1
ATOM 1181 C CA . LYS A 1 138 ? 20.121 -2.747 -25.433 1.00 85.12 138 LYS A CA 1
ATOM 1182 C C . LYS A 1 138 ? 19.769 -2.177 -24.058 1.00 85.12 138 LYS A C 1
ATOM 1184 O O . LYS A 1 138 ? 20.620 -1.521 -23.459 1.00 85.12 138 LYS A O 1
ATOM 1189 N N . LEU A 1 139 ? 18.538 -2.343 -23.572 1.00 80.31 139 LEU A N 1
ATOM 1190 C CA . LEU A 1 139 ? 18.098 -1.806 -22.281 1.00 80.31 139 LEU A CA 1
ATOM 1191 C C . LEU A 1 139 ? 18.871 -2.422 -21.108 1.00 80.31 139 LEU A C 1
ATOM 1193 O O . LEU A 1 139 ? 19.261 -1.706 -20.187 1.00 80.31 139 LEU A O 1
ATOM 1197 N N . TYR A 1 140 ? 19.159 -3.720 -21.198 1.00 79.88 140 TYR A N 1
ATOM 1198 C CA . TYR A 1 140 ? 19.834 -4.497 -20.157 1.00 79.88 140 TYR A CA 1
ATOM 1199 C C . TYR A 1 140 ? 21.364 -4.305 -20.114 1.00 79.88 140 TYR A C 1
ATOM 1201 O O . TYR A 1 140 ? 22.050 -4.970 -19.337 1.00 79.88 140 TYR A O 1
ATOM 1209 N N . ASP A 1 141 ? 21.927 -3.368 -20.891 1.00 85.50 141 ASP A N 1
ATOM 1210 C CA . ASP A 1 141 ? 23.298 -2.898 -20.660 1.00 85.50 141 ASP A CA 1
ATOM 1211 C C . ASP A 1 141 ? 23.361 -2.186 -19.290 1.00 85.50 141 ASP A C 1
ATOM 1213 O O . ASP A 1 141 ? 22.555 -1.292 -19.020 1.00 85.50 141 ASP A O 1
ATOM 1217 N N . SER A 1 142 ? 24.350 -2.503 -18.442 1.00 70.12 142 SER A N 1
ATOM 1218 C CA . SER A 1 142 ? 24.395 -2.096 -17.018 1.00 70.12 142 SER A CA 1
ATOM 1219 C C . SER A 1 142 ? 24.117 -0.608 -16.744 1.00 70.12 142 SER A C 1
ATOM 1221 O O . SER A 1 142 ? 23.457 -0.263 -15.767 1.00 70.12 142 SER A O 1
ATOM 1223 N N . ASN A 1 143 ? 24.594 0.293 -17.608 1.00 81.44 143 ASN A N 1
ATOM 1224 C CA . ASN A 1 143 ? 24.398 1.737 -17.439 1.00 81.44 143 ASN A CA 1
ATOM 1225 C C . ASN A 1 143 ? 22.991 2.211 -17.835 1.00 81.44 143 ASN A C 1
ATOM 1227 O O . ASN A 1 143 ? 22.517 3.211 -17.305 1.00 81.44 143 ASN A O 1
ATOM 1231 N N . LYS A 1 144 ? 22.327 1.530 -18.773 1.00 83.00 144 LYS A N 1
ATOM 1232 C CA . LYS A 1 144 ? 20.978 1.883 -19.242 1.00 83.00 144 LYS A CA 1
ATOM 1233 C C . LYS A 1 144 ? 19.907 1.282 -18.344 1.00 83.00 144 LYS A C 1
ATOM 1235 O O . LYS A 1 144 ? 18.890 1.927 -18.117 1.00 83.00 144 LYS A O 1
ATOM 1240 N N . TYR A 1 145 ? 20.188 0.117 -17.773 1.00 82.44 145 TYR A N 1
ATOM 1241 C CA . TYR A 1 145 ? 19.306 -0.546 -16.825 1.00 82.44 145 TYR A CA 1
ATOM 1242 C C . TYR A 1 145 ? 19.112 0.270 -15.536 1.00 82.44 145 TYR A C 1
ATOM 1244 O O . TYR A 1 145 ? 17.989 0.467 -15.081 1.00 82.44 145 TYR A O 1
ATOM 1252 N N . ASN A 1 146 ? 20.183 0.869 -15.003 1.00 84.56 146 ASN A N 1
ATOM 1253 C CA . ASN A 1 146 ? 20.069 1.784 -13.859 1.00 84.56 146 ASN A CA 1
ATOM 1254 C C . ASN A 1 146 ? 19.235 3.034 -14.196 1.00 84.56 146 ASN A C 1
ATOM 1256 O O . ASN A 1 146 ? 18.389 3.444 -13.408 1.00 84.56 146 ASN A O 1
ATOM 1260 N N . LEU A 1 147 ? 19.418 3.604 -15.395 1.00 86.69 147 LEU A N 1
ATOM 1261 C CA . LEU A 1 147 ? 18.617 4.745 -15.857 1.00 86.69 147 LEU A CA 1
ATOM 1262 C C . LEU A 1 147 ? 17.134 4.386 -16.025 1.00 86.69 147 LEU A C 1
ATOM 1264 O O . LEU A 1 147 ? 16.269 5.231 -15.789 1.00 86.69 147 LEU A O 1
ATOM 1268 N N . PHE A 1 148 ? 16.839 3.152 -16.435 1.00 87.44 148 PHE A N 1
ATOM 1269 C CA . PHE A 1 148 ? 15.477 2.641 -16.517 1.00 87.44 148 PHE A CA 1
ATOM 1270 C C . PHE A 1 148 ? 14.828 2.544 -15.135 1.00 87.44 148 PHE A C 1
ATOM 1272 O O . PHE A 1 148 ? 13.726 3.056 -14.948 1.00 87.44 148 PHE A O 1
ATOM 1279 N N . TYR A 1 149 ? 15.528 1.993 -14.142 1.00 84.25 149 TYR A N 1
ATOM 1280 C CA . TYR A 1 149 ? 15.004 1.957 -12.778 1.00 84.25 149 TYR A CA 1
ATOM 1281 C C . TYR A 1 149 ? 14.803 3.345 -12.175 1.00 84.25 149 TYR A C 1
ATOM 1283 O O . TYR A 1 149 ? 13.776 3.580 -11.541 1.00 84.25 149 TYR A O 1
ATOM 1291 N N . ASP A 1 150 ? 15.711 4.291 -12.420 1.00 87.19 150 ASP A N 1
ATOM 1292 C CA . ASP A 1 150 ? 15.505 5.684 -12.011 1.00 87.19 150 ASP A CA 1
ATOM 1293 C C . ASP A 1 150 ? 14.259 6.282 -12.681 1.00 87.19 150 ASP A C 1
ATOM 1295 O O . ASP A 1 150 ? 13.491 7.016 -12.054 1.00 87.19 150 ASP A O 1
ATOM 1299 N N . PHE A 1 151 ? 14.019 5.965 -13.956 1.00 89.19 151 PHE A N 1
ATOM 1300 C CA . PHE A 1 151 ? 12.809 6.381 -14.660 1.00 89.19 151 PHE A CA 1
ATOM 1301 C C . PHE A 1 151 ? 11.542 5.788 -14.027 1.00 89.19 151 PHE A C 1
ATOM 1303 O O . PHE A 1 151 ? 10.605 6.541 -13.755 1.00 89.19 151 PHE A O 1
ATOM 1310 N N . VAL A 1 152 ? 11.522 4.480 -13.757 1.00 87.50 152 VAL A N 1
ATOM 1311 C CA . VAL A 1 152 ? 10.400 3.783 -13.108 1.00 87.50 152 VAL A CA 1
ATOM 1312 C C . VAL A 1 152 ? 10.141 4.363 -11.717 1.00 87.50 152 VAL A C 1
ATOM 1314 O O . VAL A 1 152 ? 9.007 4.732 -11.406 1.00 87.50 152 VAL A O 1
ATOM 1317 N N . LYS A 1 153 ? 11.193 4.545 -10.912 1.00 84.94 153 LYS A N 1
ATOM 1318 C CA . LYS A 1 153 ? 11.099 5.140 -9.577 1.00 84.94 153 LYS A CA 1
ATOM 1319 C C . LYS A 1 153 ? 10.461 6.527 -9.633 1.00 84.94 153 LYS A C 1
ATOM 1321 O O . LYS A 1 153 ? 9.467 6.769 -8.961 1.00 84.94 153 LYS A O 1
ATOM 1326 N N . ASN A 1 154 ? 10.952 7.409 -10.503 1.00 88.19 154 ASN A N 1
ATOM 1327 C CA . ASN A 1 154 ? 10.378 8.749 -10.674 1.00 88.19 154 ASN A CA 1
ATOM 1328 C C . ASN A 1 154 ? 8.929 8.709 -11.195 1.00 88.19 154 ASN A C 1
ATOM 1330 O O . ASN A 1 154 ? 8.095 9.532 -10.812 1.00 88.19 154 ASN A O 1
ATOM 1334 N N . LYS A 1 155 ? 8.595 7.758 -12.077 1.00 89.94 155 LYS A N 1
ATOM 1335 C CA . LYS A 1 155 ? 7.237 7.601 -12.615 1.00 89.94 155 LYS A CA 1
ATOM 1336 C C . LYS A 1 155 ? 6.233 7.251 -11.512 1.00 89.94 155 LYS A C 1
ATOM 1338 O O . LYS A 1 155 ? 5.121 7.792 -11.521 1.00 89.94 155 LYS A O 1
ATOM 1343 N N . TYR A 1 156 ? 6.622 6.407 -10.556 1.00 90.81 156 TYR A N 1
ATOM 1344 C CA . TYR A 1 156 ? 5.749 5.896 -9.492 1.00 90.81 156 TYR A CA 1
ATOM 1345 C C . TYR A 1 156 ? 6.017 6.466 -8.093 1.00 90.81 156 TYR A C 1
ATOM 1347 O O . TYR A 1 156 ? 5.304 6.099 -7.166 1.00 90.81 156 TYR A O 1
ATOM 1355 N N . GLU A 1 157 ? 6.930 7.428 -7.942 1.00 88.56 157 GLU A N 1
ATOM 1356 C CA . GLU A 1 157 ? 7.268 8.104 -6.671 1.00 88.56 157 GLU A CA 1
ATOM 1357 C C . GLU A 1 157 ? 6.020 8.576 -5.902 1.00 88.56 157 GLU A C 1
ATOM 1359 O O . GLU A 1 157 ? 5.895 8.441 -4.688 1.00 88.56 157 GLU A O 1
ATOM 1364 N N . HIS A 1 158 ? 5.017 9.060 -6.633 1.00 88.94 158 HIS A N 1
ATOM 1365 C CA . HIS A 1 158 ? 3.744 9.517 -6.077 1.00 88.94 158 HIS A CA 1
ATOM 1366 C C . HIS A 1 158 ? 2.915 8.421 -5.366 1.00 88.94 158 HIS A C 1
ATOM 1368 O O . HIS A 1 158 ? 1.904 8.747 -4.739 1.00 88.94 158 HIS A O 1
ATOM 1374 N N . LEU A 1 159 ? 3.288 7.144 -5.497 1.00 91.69 159 LEU A N 1
ATOM 1375 C CA . LEU A 1 159 ? 2.679 6.000 -4.815 1.00 91.69 159 LEU A CA 1
ATOM 1376 C C . LEU A 1 159 ? 3.457 5.566 -3.571 1.00 91.69 159 LEU A C 1
ATOM 1378 O O . LEU A 1 159 ? 2.883 4.860 -2.746 1.00 91.69 159 LEU A O 1
ATOM 1382 N N . GLU A 1 160 ? 4.705 6.003 -3.387 1.00 87.31 160 GLU A N 1
ATOM 1383 C CA . GLU A 1 160 ? 5.515 5.615 -2.224 1.00 87.31 160 GLU A CA 1
ATOM 1384 C C . GLU A 1 160 ? 4.830 6.051 -0.929 1.00 87.31 160 GLU A C 1
ATOM 1386 O O . GLU A 1 160 ? 4.586 5.243 -0.035 1.00 87.31 160 GLU A O 1
ATOM 1391 N N . LYS A 1 161 ? 4.414 7.321 -0.862 1.00 85.44 161 LYS A N 1
ATOM 1392 C CA . LYS A 1 161 ? 3.807 7.874 0.350 1.00 85.44 161 LYS A CA 1
ATOM 1393 C C . LYS A 1 161 ? 2.490 7.214 0.779 1.00 85.44 161 LYS A C 1
ATOM 1395 O O . LYS A 1 161 ? 2.377 6.851 1.950 1.00 85.44 161 LYS A O 1
ATOM 1400 N N . PRO A 1 162 ? 1.479 7.057 -0.100 1.00 89.50 162 PRO A N 1
ATOM 1401 C CA . PRO A 1 162 ? 0.247 6.367 0.278 1.00 89.50 162 PRO A CA 1
ATOM 1402 C C . PRO A 1 162 ? 0.475 4.889 0.620 1.00 89.50 162 PRO A C 1
ATOM 1404 O O . PRO A 1 162 ? -0.214 4.365 1.493 1.00 89.50 162 PRO A O 1
ATOM 1407 N N . THR A 1 163 ? 1.458 4.242 -0.010 1.00 89.94 163 THR A N 1
ATOM 1408 C CA . THR A 1 163 ? 1.838 2.858 0.299 1.00 89.94 163 THR A CA 1
ATOM 1409 C C . THR A 1 163 ? 2.440 2.752 1.697 1.00 89.94 163 THR A C 1
ATOM 1411 O O . THR A 1 163 ? 1.946 1.983 2.516 1.00 89.94 163 THR A O 1
ATOM 1414 N N . GLU A 1 164 ? 3.440 3.582 2.012 1.00 84.56 164 GLU A N 1
ATOM 1415 C CA . GLU A 1 164 ? 4.080 3.633 3.332 1.00 84.56 164 GLU A CA 1
ATOM 1416 C C . GLU A 1 164 ? 3.047 3.850 4.447 1.00 84.56 164 GLU A C 1
ATOM 1418 O O . GLU A 1 164 ? 3.035 3.132 5.446 1.00 84.56 164 GLU A O 1
ATOM 1423 N N . LEU A 1 165 ? 2.131 4.801 4.254 1.00 83.75 165 LEU A N 1
ATOM 1424 C CA . LEU A 1 165 ? 1.031 5.048 5.182 1.00 83.75 165 LEU A CA 1
ATOM 1425 C C . LEU A 1 165 ? 0.198 3.801 5.454 1.00 83.75 165 LEU A C 1
ATOM 1427 O O . LEU A 1 165 ? -0.072 3.485 6.612 1.00 83.75 165 LEU A O 1
ATOM 1431 N N . PHE A 1 166 ? -0.248 3.128 4.395 1.00 88.31 166 PHE A N 1
ATOM 1432 C CA . PHE A 1 166 ? -1.138 1.984 4.523 1.00 88.31 166 PHE A CA 1
ATOM 1433 C C . PHE A 1 166 ? -0.444 0.824 5.251 1.00 88.31 166 PHE A C 1
ATOM 1435 O O . PHE A 1 166 ? -1.036 0.217 6.143 1.00 88.31 166 PHE A O 1
ATOM 1442 N N . ILE A 1 167 ? 0.839 0.591 4.955 1.00 84.88 167 ILE A N 1
ATOM 1443 C CA . ILE A 1 167 ? 1.678 -0.409 5.632 1.00 84.88 167 ILE A CA 1
ATOM 1444 C C . ILE A 1 167 ? 1.869 -0.054 7.117 1.00 84.88 167 ILE A C 1
ATOM 1446 O O . ILE A 1 167 ? 1.737 -0.923 7.979 1.00 84.88 167 ILE A O 1
ATOM 1450 N N . ILE A 1 168 ? 2.095 1.221 7.454 1.00 78.88 168 ILE A N 1
ATOM 1451 C CA . ILE A 1 168 ? 2.174 1.677 8.853 1.00 78.88 168 ILE A CA 1
ATOM 1452 C C . ILE A 1 168 ? 0.849 1.436 9.586 1.00 78.88 168 ILE A C 1
ATOM 1454 O O . ILE A 1 168 ? 0.861 0.964 10.723 1.00 78.88 168 ILE A O 1
ATOM 1458 N N . PHE A 1 169 ? -0.293 1.723 8.954 1.00 81.00 169 PHE A N 1
ATOM 1459 C CA . PHE A 1 169 ? -1.605 1.424 9.533 1.00 81.00 169 PHE A CA 1
ATOM 1460 C C . PHE A 1 169 ? -1.784 -0.077 9.791 1.00 81.00 169 PHE A C 1
ATOM 1462 O O . PHE A 1 169 ? -2.176 -0.446 10.899 1.00 81.00 169 PHE A O 1
ATOM 1469 N N . LEU A 1 170 ? -1.423 -0.934 8.830 1.00 79.75 170 LEU A N 1
ATOM 1470 C CA . LEU A 1 170 ? -1.430 -2.390 9.009 1.00 79.75 170 LEU A CA 1
ATOM 1471 C C . LEU A 1 170 ? -0.550 -2.822 10.191 1.00 79.75 170 LEU A C 1
ATOM 1473 O O . LEU A 1 170 ? -0.998 -3.595 11.039 1.00 79.75 170 LEU A O 1
ATOM 1477 N N . LYS A 1 171 ? 0.673 -2.284 10.305 1.00 74.62 171 LYS A N 1
ATOM 1478 C CA . LYS A 1 171 ? 1.604 -2.641 11.387 1.00 74.62 171 LYS A CA 1
ATOM 1479 C C . LYS A 1 171 ? 1.140 -2.157 12.760 1.00 74.62 171 LYS A C 1
ATOM 1481 O O . LYS A 1 171 ? 1.305 -2.849 13.761 1.00 74.62 171 LYS A O 1
ATOM 1486 N N . LEU A 1 172 ? 0.534 -0.975 12.836 1.00 70.38 172 LEU A N 1
ATOM 1487 C CA . LEU A 1 172 ? -0.026 -0.468 14.089 1.00 70.38 172 LEU A CA 1
ATOM 1488 C C . LEU A 1 172 ? -1.188 -1.326 14.579 1.00 70.38 172 LEU A C 1
ATOM 1490 O O . LEU A 1 172 ? -1.317 -1.554 15.785 1.00 70.38 172 LEU A O 1
ATOM 1494 N N . LEU A 1 173 ? -2.018 -1.813 13.658 1.00 68.25 173 LEU A N 1
ATOM 1495 C CA . LEU A 1 173 ? -3.094 -2.725 14.005 1.00 68.25 173 LEU A CA 1
ATOM 1496 C C . LEU A 1 173 ? -2.574 -4.080 14.486 1.00 68.25 173 LEU A C 1
ATOM 1498 O O . LEU A 1 173 ? -3.068 -4.573 15.504 1.00 68.25 173 LEU A O 1
ATOM 1502 N N . ASP A 1 174 ? -1.548 -4.624 13.830 1.00 66.06 174 ASP A N 1
ATOM 1503 C CA . ASP A 1 174 ? -0.811 -5.801 14.302 1.00 66.06 174 ASP A CA 1
ATOM 1504 C C . ASP A 1 174 ? -0.340 -5.614 15.763 1.00 66.06 174 ASP A C 1
ATOM 1506 O O . ASP A 1 174 ? -0.807 -6.307 16.672 1.00 66.06 174 ASP A O 1
ATOM 1510 N N . CYS A 1 175 ? 0.475 -4.589 16.037 1.00 62.16 175 CYS A N 1
ATOM 1511 C CA . CYS A 1 175 ? 1.097 -4.409 17.353 1.00 62.16 175 CYS A CA 1
ATOM 1512 C C . CYS A 1 175 ? 0.132 -4.026 18.490 1.00 62.16 175 CYS A C 1
ATOM 1514 O O . CYS A 1 175 ? 0.439 -4.265 19.663 1.00 62.16 175 CYS A O 1
ATOM 1516 N N . LYS A 1 176 ? -0.984 -3.339 18.200 1.00 57.47 176 LYS A N 1
ATOM 1517 C CA . LYS A 1 176 ? -1.816 -2.704 19.244 1.00 57.47 176 LYS A CA 1
ATOM 1518 C C . LYS A 1 176 ? -3.243 -3.238 19.343 1.00 57.47 176 LYS A C 1
ATOM 1520 O O . LYS A 1 176 ? -3.818 -3.121 20.428 1.00 57.47 176 LYS A O 1
ATOM 1525 N N . PHE A 1 177 ? -3.801 -3.852 18.295 1.00 56.47 177 PHE A N 1
ATOM 1526 C CA . PHE A 1 177 ? -5.244 -4.134 18.237 1.00 56.47 177 PHE A CA 1
ATOM 1527 C C . PHE A 1 177 ? -5.677 -5.584 18.219 1.00 56.47 177 PHE A C 1
ATOM 1529 O O . PHE A 1 177 ? -6.876 -5.821 18.320 1.00 56.47 177 PHE A O 1
ATOM 1536 N N . SER A 1 178 ? -4.758 -6.550 18.224 1.00 55.69 178 SER A N 1
ATOM 1537 C CA . SER A 1 178 ? -5.136 -7.953 18.021 1.00 55.69 178 SER A CA 1
ATOM 1538 C C . SER A 1 178 ? -5.841 -8.148 16.671 1.00 55.69 178 SER A C 1
ATOM 1540 O O . SER A 1 178 ? -6.764 -8.955 16.572 1.00 55.69 178 SER A O 1
ATOM 1542 N N . MET A 1 179 ? -5.330 -7.477 15.623 1.00 60.38 179 MET A N 1
ATOM 1543 C CA . MET A 1 179 ? -5.713 -7.685 14.213 1.00 60.38 179 MET A CA 1
ATOM 1544 C C . MET A 1 179 ? -5.480 -9.124 13.721 1.00 60.38 179 MET A C 1
ATOM 1546 O O . MET A 1 179 ? -5.770 -9.451 12.574 1.00 60.38 179 MET A O 1
ATOM 1550 N N . TYR A 1 180 ? -4.958 -9.980 14.604 1.00 60.06 180 TYR A N 1
ATOM 1551 C CA . TYR A 1 180 ? -4.922 -11.425 14.483 1.00 60.06 180 TYR A CA 1
ATOM 1552 C C . TYR A 1 180 ? -6.215 -11.971 13.885 1.00 60.06 180 TYR A C 1
ATOM 1554 O O . TYR A 1 180 ? -6.149 -12.726 12.932 1.00 60.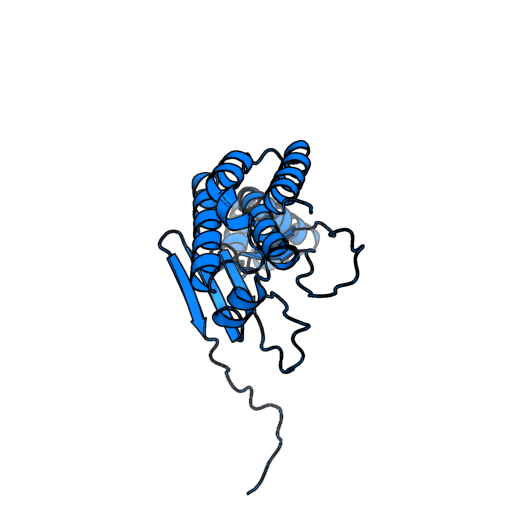06 180 TYR A O 1
ATOM 1562 N N . TYR A 1 181 ? -7.388 -11.556 14.376 1.00 63.62 181 TYR A N 1
ATOM 1563 C CA . TYR A 1 181 ? -8.649 -12.089 13.865 1.00 63.62 181 TYR A CA 1
ATOM 1564 C C . TYR A 1 181 ? -8.918 -11.674 12.417 1.00 63.62 181 TYR A C 1
ATOM 1566 O O . TYR A 1 181 ? -9.244 -12.543 11.618 1.00 63.62 181 TYR A O 1
ATOM 1574 N N . PHE A 1 182 ? -8.747 -10.408 12.038 1.00 70.31 182 PHE A N 1
ATOM 1575 C CA . PHE A 1 182 ? -8.871 -9.975 10.643 1.00 70.31 182 PHE A CA 1
ATOM 1576 C C . PHE A 1 182 ? -7.851 -10.636 9.708 1.00 70.31 182 PHE A C 1
ATOM 1578 O O . PHE A 1 182 ? -8.241 -11.193 8.680 1.00 70.31 182 PHE A O 1
ATOM 1585 N N . LEU A 1 183 ? -6.565 -10.624 10.072 1.00 71.75 183 LEU A N 1
ATOM 1586 C CA . LEU A 1 183 ? -5.501 -11.213 9.256 1.00 71.75 183 LEU A CA 1
ATOM 1587 C C . LEU A 1 183 ? -5.659 -12.733 9.146 1.00 71.75 183 LEU A C 1
ATOM 1589 O O . LEU A 1 183 ? -5.575 -13.271 8.052 1.00 71.75 183 LEU A O 1
ATOM 1593 N N . TYR A 1 184 ? -5.975 -13.421 10.240 1.00 68.81 184 TYR A N 1
ATOM 1594 C CA . TYR A 1 184 ? -6.217 -14.862 10.233 1.00 68.81 184 TYR A CA 1
ATOM 1595 C C . TYR A 1 184 ? -7.482 -15.231 9.453 1.00 68.81 184 TYR A C 1
ATOM 1597 O O . TYR A 1 184 ? -7.449 -16.126 8.613 1.00 68.81 184 TYR A O 1
ATOM 1605 N N . THR A 1 185 ? -8.598 -14.538 9.708 1.00 69.75 185 THR A N 1
ATOM 1606 C CA . THR A 1 185 ? -9.903 -14.878 9.113 1.00 69.75 185 THR A CA 1
ATOM 1607 C C . THR A 1 185 ? -9.907 -14.645 7.610 1.00 69.75 185 THR A C 1
ATOM 1609 O O . THR A 1 185 ? -10.485 -15.438 6.870 1.00 69.75 185 THR A O 1
ATOM 1612 N N . PHE A 1 186 ? -9.280 -13.561 7.149 1.00 72.75 186 PHE A N 1
ATOM 1613 C CA . PHE A 1 186 ? -9.368 -13.163 5.748 1.00 72.75 186 PHE A CA 1
ATOM 1614 C C . PHE A 1 186 ? -8.077 -13.313 4.973 1.00 72.75 186 PHE A C 1
ATOM 1616 O O . PHE A 1 186 ? -8.156 -13.469 3.764 1.00 72.75 186 PHE A O 1
ATOM 1623 N N . GLY A 1 187 ? -6.918 -13.268 5.619 1.00 66.62 187 GLY A N 1
ATOM 1624 C CA . GLY A 1 187 ? -5.627 -13.335 4.946 1.00 66.62 187 GLY A CA 1
ATOM 1625 C C . GLY A 1 187 ? -5.108 -14.756 4.744 1.00 66.62 187 GLY A C 1
ATOM 1626 O O . GLY A 1 187 ? -4.488 -15.011 3.719 1.00 66.62 187 GLY A O 1
ATOM 1627 N N . ASN A 1 188 ? -5.411 -15.708 5.634 1.00 74.75 188 ASN A N 1
ATOM 1628 C CA . ASN A 1 188 ? -4.870 -17.066 5.525 1.00 74.75 188 ASN A CA 1
ATOM 1629 C C . ASN A 1 188 ? -5.250 -17.734 4.185 1.00 74.75 188 ASN A C 1
ATOM 1631 O O . ASN A 1 188 ? -6.424 -18.000 3.930 1.00 74.75 188 ASN A O 1
ATOM 1635 N N . SER A 1 189 ? -4.248 -18.046 3.350 1.00 74.56 189 SER A N 1
ATOM 1636 C CA . SER A 1 189 ? -4.406 -18.601 1.988 1.00 74.56 189 SER A CA 1
ATOM 1637 C C . SER A 1 189 ? -5.123 -17.698 0.985 1.00 74.56 189 SER A C 1
ATOM 1639 O O . SER A 1 189 ? -5.571 -18.169 -0.065 1.00 74.56 189 SER A O 1
ATOM 1641 N N . ASN A 1 190 ? -5.283 -16.419 1.296 1.00 82.06 190 ASN A N 1
ATOM 1642 C CA . ASN A 1 190 ? -6.062 -15.506 0.484 1.00 82.06 190 ASN A CA 1
ATOM 1643 C C . ASN A 1 190 ? -5.235 -14.274 0.127 1.00 82.06 190 ASN A C 1
ATOM 1645 O O . ASN A 1 190 ? -4.351 -13.830 0.860 1.00 82.06 190 ASN A O 1
ATOM 1649 N N . LYS A 1 191 ? -5.599 -13.682 -1.002 1.00 87.31 191 LYS A N 1
ATOM 1650 C CA . LYS A 1 191 ? -5.244 -12.315 -1.345 1.00 87.31 191 LYS A CA 1
ATOM 1651 C C . LYS 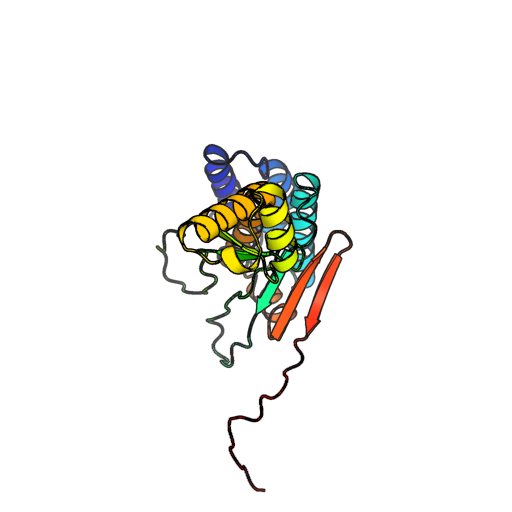A 1 191 ? -6.352 -11.394 -0.856 1.00 87.31 191 LYS A C 1
ATOM 1653 O O . LYS A 1 191 ? -7.521 -11.608 -1.187 1.00 87.31 191 LYS A O 1
ATOM 1658 N N . VAL A 1 192 ? -5.991 -10.361 -0.103 1.00 89.88 192 VAL A N 1
ATOM 1659 C CA . VAL A 1 192 ? -6.929 -9.313 0.319 1.00 89.88 192 VAL A CA 1
ATOM 1660 C C . VAL A 1 192 ? -6.680 -8.081 -0.537 1.00 89.88 192 VAL A C 1
ATOM 1662 O O . VAL A 1 192 ? -5.552 -7.600 -0.602 1.00 89.88 192 VAL A O 1
ATOM 1665 N N . VAL A 1 193 ? -7.718 -7.570 -1.199 1.00 94.25 193 VAL A N 1
ATOM 1666 C CA . VAL A 1 193 ? -7.619 -6.453 -2.149 1.00 94.25 193 VAL A CA 1
ATOM 1667 C C . VAL A 1 193 ? -8.539 -5.316 -1.726 1.00 94.25 193 VAL A C 1
ATOM 1669 O O . VAL A 1 193 ? -9.753 -5.472 -1.661 1.00 94.25 193 VAL A O 1
ATOM 1672 N N . PHE A 1 194 ? -7.966 -4.146 -1.476 1.00 96.00 194 PHE A N 1
ATOM 1673 C CA . PHE A 1 194 ? -8.673 -2.915 -1.147 1.00 96.00 194 PHE A CA 1
ATOM 1674 C C . PHE A 1 194 ? -8.843 -2.074 -2.401 1.00 96.00 194 PHE A C 1
ATOM 1676 O O . PHE A 1 194 ? -7.860 -1.686 -3.030 1.00 96.00 194 PHE A O 1
ATOM 1683 N N . LYS A 1 195 ? -10.093 -1.751 -2.729 1.00 97.19 195 LYS A N 1
ATOM 1684 C CA . LYS A 1 195 ? -10.477 -0.841 -3.810 1.00 97.19 195 LYS A CA 1
ATOM 1685 C C . LYS A 1 195 ? -11.411 0.231 -3.270 1.00 97.19 195 LYS A C 1
ATOM 1687 O O . LYS A 1 195 ? -11.904 0.166 -2.142 1.00 97.19 195 LYS A O 1
ATOM 1692 N N . LYS A 1 196 ? -11.702 1.242 -4.085 1.00 95.44 196 LYS A N 1
ATOM 1693 C CA . LYS A 1 196 ? -12.632 2.307 -3.691 1.00 95.44 196 LYS A CA 1
ATOM 1694 C C . LYS A 1 196 ? -14.040 1.763 -3.422 1.00 95.44 196 LYS A C 1
ATOM 1696 O O . LYS A 1 196 ? -14.742 2.273 -2.555 1.00 95.44 196 LYS A O 1
ATOM 1701 N N . GLU A 1 197 ? -14.440 0.734 -4.157 1.00 95.69 197 GLU A N 1
ATOM 1702 C CA . GLU A 1 197 ? -15.767 0.125 -4.105 1.00 95.69 197 GLU A CA 1
ATOM 1703 C C . GLU A 1 197 ? -15.947 -0.798 -2.892 1.00 95.69 197 GLU A C 1
ATOM 1705 O O . GLU A 1 197 ? -17.075 -0.993 -2.443 1.00 95.69 197 GLU A O 1
ATOM 1710 N N . GLY A 1 198 ? -14.856 -1.341 -2.342 1.00 94.56 198 GLY A N 1
ATOM 1711 C CA . GLY A 1 198 ? -14.901 -2.281 -1.227 1.00 94.56 198 GLY A CA 1
ATOM 1712 C C . GLY A 1 198 ? -13.605 -3.066 -1.051 1.00 94.56 198 GLY A C 1
ATOM 1713 O O . GLY A 1 198 ? -12.567 -2.719 -1.616 1.00 94.56 198 GLY A O 1
ATOM 1714 N N . VAL A 1 199 ? -13.691 -4.136 -0.262 1.00 93.50 199 VAL A N 1
ATOM 1715 C CA . VAL A 1 199 ? -12.602 -5.091 -0.037 1.00 93.50 199 VAL A CA 1
ATOM 1716 C C . VAL A 1 199 ? -12.994 -6.432 -0.651 1.00 93.50 199 VAL A C 1
ATOM 1718 O O . VAL A 1 199 ? -14.087 -6.935 -0.394 1.00 93.50 199 VAL A O 1
ATOM 1721 N N . GLU A 1 200 ? -12.114 -6.999 -1.466 1.00 93.12 200 GLU A N 1
ATOM 1722 C CA . GLU A 1 200 ? -12.259 -8.325 -2.060 1.00 93.12 200 GLU A CA 1
ATOM 1723 C C . GLU A 1 200 ? -11.326 -9.311 -1.353 1.00 93.12 200 GLU A C 1
ATOM 1725 O O . GLU A 1 200 ? -10.192 -8.978 -1.005 1.00 93.12 200 GLU A O 1
ATOM 1730 N N . ILE A 1 201 ? -11.804 -10.540 -1.164 1.00 89.38 201 ILE A N 1
ATOM 1731 C CA . ILE A 1 201 ? -11.014 -11.651 -0.636 1.00 89.38 201 ILE A CA 1
ATOM 1732 C C . ILE A 1 201 ? -10.988 -12.722 -1.710 1.00 89.38 201 ILE A C 1
ATOM 1734 O O . ILE A 1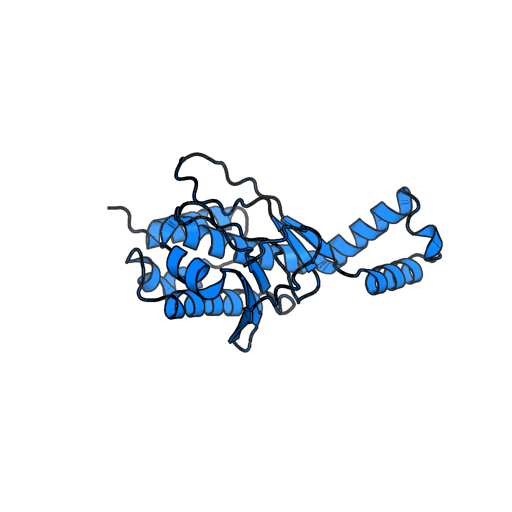 201 ? -12.026 -13.282 -2.068 1.00 89.38 201 ILE A O 1
ATOM 1738 N N . ILE A 1 202 ? -9.802 -12.987 -2.235 1.00 88.69 202 ILE A N 1
ATOM 1739 C CA . ILE A 1 202 ? -9.601 -13.927 -3.326 1.00 88.69 202 ILE A CA 1
ATOM 1740 C C . ILE A 1 202 ? -8.874 -15.130 -2.749 1.00 88.69 202 ILE A C 1
ATOM 1742 O O . ILE A 1 202 ? -7.721 -15.029 -2.328 1.00 88.69 202 ILE A O 1
ATOM 1746 N N . LYS A 1 203 ? -9.559 -16.273 -2.723 1.00 82.44 203 LYS A N 1
ATOM 1747 C CA . LYS A 1 203 ? -8.944 -17.530 -2.310 1.00 82.44 203 LYS A CA 1
ATOM 1748 C C . LYS A 1 203 ? -7.880 -17.922 -3.323 1.00 82.44 203 LYS A C 1
ATOM 1750 O O . LYS A 1 203 ? -8.179 -17.986 -4.515 1.00 82.44 203 LYS A O 1
ATOM 1755 N N . ARG A 1 204 ? -6.659 -18.214 -2.868 1.00 70.56 204 ARG A N 1
ATOM 1756 C CA . ARG A 1 204 ? -5.662 -18.812 -3.757 1.00 70.56 204 ARG A CA 1
ATOM 1757 C C . ARG A 1 204 ? -6.123 -20.214 -4.133 1.00 70.56 204 ARG A C 1
ATOM 1759 O O . ARG A 1 204 ? -6.365 -21.066 -3.275 1.00 70.56 204 ARG A O 1
ATOM 1766 N N . GLU A 1 205 ? -6.234 -20.460 -5.430 1.00 61.47 205 GLU A N 1
ATOM 1767 C CA . GLU A 1 205 ? -6.265 -21.822 -5.935 1.00 61.47 205 GLU A CA 1
ATOM 1768 C C . GLU A 1 205 ? -4.846 -22.369 -5.813 1.00 61.47 205 GLU A C 1
ATOM 1770 O O . GLU A 1 205 ? -3.933 -21.955 -6.526 1.00 61.47 205 GLU A O 1
ATOM 1775 N N . TYR A 1 206 ? -4.641 -23.280 -4.864 1.00 53.31 206 TYR A N 1
ATOM 1776 C CA . TYR A 1 206 ? -3.452 -24.114 -4.879 1.00 53.31 206 TYR A CA 1
ATOM 1777 C C . TYR A 1 206 ? -3.484 -24.917 -6.174 1.00 53.31 206 TYR A C 1
ATOM 1779 O O . TYR A 1 206 ? -4.255 -25.865 -6.293 1.00 53.31 206 TYR A O 1
ATOM 1787 N N . SER A 1 207 ? -2.643 -24.557 -7.141 1.00 37.34 207 SER A N 1
ATOM 1788 C CA . SER A 1 207 ? -2.154 -25.551 -8.084 1.00 37.34 207 SER A CA 1
ATOM 1789 C C . SER A 1 207 ? -1.316 -26.513 -7.246 1.00 37.34 207 SER A C 1
ATOM 1791 O O . SER A 1 207 ? -0.283 -26.080 -6.730 1.00 37.34 207 SER A O 1
ATOM 1793 N N . PRO A 1 208 ? -1.722 -27.780 -7.052 1.00 33.47 208 PRO A N 1
ATOM 1794 C CA . PRO A 1 208 ? -0.794 -28.760 -6.533 1.00 33.47 208 PRO A CA 1
ATOM 1795 C C . PRO A 1 208 ? 0.297 -28.866 -7.593 1.00 33.47 208 PRO A C 1
ATOM 1797 O O . PRO A 1 208 ? 0.111 -29.487 -8.636 1.00 33.47 208 PRO A O 1
ATOM 1800 N N . THR A 1 209 ? 1.431 -28.213 -7.373 1.00 36.03 209 THR A N 1
ATOM 1801 C CA . THR A 1 209 ? 2.658 -28.628 -8.028 1.00 36.03 209 THR A CA 1
ATOM 1802 C C . THR A 1 209 ? 2.918 -30.043 -7.533 1.00 36.03 209 THR A C 1
ATOM 1804 O O . THR A 1 209 ? 3.443 -30.282 -6.448 1.00 36.03 209 THR A O 1
ATOM 1807 N N . THR A 1 210 ? 2.461 -31.004 -8.330 1.00 36.47 210 THR A N 1
ATOM 1808 C CA . THR A 1 210 ? 2.916 -32.387 -8.347 1.00 36.47 210 THR A CA 1
ATOM 1809 C C . THR A 1 210 ? 4.408 -32.405 -8.657 1.00 36.47 210 THR A C 1
ATOM 1811 O O . THR A 1 210 ? 4.799 -32.757 -9.758 1.00 36.47 210 THR A O 1
ATOM 1814 N N . GLU A 1 211 ? 5.235 -32.006 -7.697 1.00 38.19 211 GLU A N 1
ATOM 1815 C CA . GLU A 1 211 ? 6.675 -32.278 -7.660 1.00 38.19 211 GLU A CA 1
ATOM 1816 C C . GLU A 1 211 ? 7.158 -32.487 -6.217 1.00 38.19 211 GLU A C 1
ATOM 1818 O O . GLU A 1 211 ? 8.254 -32.101 -5.842 1.00 38.19 211 GLU A O 1
ATOM 1823 N N . LEU A 1 212 ? 6.361 -33.163 -5.393 1.00 36.62 212 LEU A N 1
ATOM 1824 C CA . LEU A 1 212 ? 6.901 -34.002 -4.326 1.00 36.62 212 LEU A CA 1
ATOM 1825 C C . LEU A 1 212 ? 6.109 -35.304 -4.340 1.00 36.62 212 LEU A C 1
ATOM 1827 O O . LEU A 1 212 ? 5.039 -35.422 -3.748 1.00 36.62 212 LEU A O 1
ATOM 1831 N N . GLY A 1 213 ? 6.625 -36.269 -5.102 1.00 36.94 213 GLY A N 1
ATOM 1832 C CA . GLY A 1 213 ? 6.132 -37.635 -5.098 1.00 36.94 213 GLY A CA 1
ATOM 1833 C C . GLY A 1 213 ? 6.294 -38.237 -3.708 1.00 36.94 213 GLY A C 1
ATOM 1834 O O . GLY A 1 213 ? 7.377 -38.683 -3.345 1.00 36.94 213 GLY A O 1
ATOM 1835 N N . PHE A 1 214 ? 5.206 -38.270 -2.951 1.00 34.19 214 PHE A N 1
ATOM 1836 C CA . PHE A 1 214 ? 5.013 -39.256 -1.903 1.00 34.19 214 PHE A CA 1
ATOM 1837 C C . PHE A 1 214 ? 3.763 -40.047 -2.251 1.00 34.19 214 PHE A C 1
ATOM 1839 O O . PHE A 1 214 ? 2.632 -39.601 -2.078 1.00 34.19 214 PHE A O 1
ATOM 1846 N N . ASP A 1 215 ? 4.027 -41.222 -2.807 1.00 31.39 215 ASP A N 1
ATOM 1847 C CA . ASP A 1 215 ? 3.071 -42.293 -3.013 1.00 31.39 215 ASP A CA 1
ATOM 1848 C C . ASP A 1 215 ? 2.646 -42.789 -1.620 1.00 31.39 215 ASP A C 1
ATOM 1850 O O . ASP A 1 215 ? 3.393 -43.490 -0.936 1.00 31.39 215 ASP A O 1
ATOM 1854 N N . VAL A 1 216 ? 1.484 -42.347 -1.140 1.00 36.09 216 VAL A N 1
ATOM 1855 C CA . VAL A 1 216 ? 0.820 -42.951 0.023 1.00 36.09 216 VAL A CA 1
ATOM 1856 C C . VAL A 1 216 ? -0.252 -43.882 -0.518 1.00 36.09 216 VAL A C 1
ATOM 1858 O O . VAL A 1 216 ? -1.389 -43.484 -0.768 1.00 36.09 216 VAL A O 1
ATOM 1861 N N . GLY A 1 217 ? 0.162 -45.126 -0.752 1.00 38.88 217 GLY A N 1
ATOM 1862 C CA . GLY A 1 217 ? -0.736 -46.222 -1.082 1.00 38.88 217 GLY A CA 1
ATOM 1863 C C . GLY A 1 217 ? -1.682 -46.522 0.081 1.00 38.88 217 GLY A C 1
ATOM 1864 O O . GLY A 1 217 ? -1.244 -46.649 1.227 1.00 38.88 217 GLY A O 1
ATOM 1865 N N . PHE A 1 218 ? -2.968 -46.639 -0.245 1.00 36.88 218 PHE A N 1
ATOM 1866 C CA . PHE A 1 218 ? -3.971 -47.342 0.554 1.00 36.88 218 PHE A CA 1
ATOM 1867 C C . PHE A 1 218 ? -4.139 -48.766 0.025 1.00 36.88 218 PHE A C 1
ATOM 1869 O O . PHE A 1 218 ? -4.078 -48.939 -1.216 1.00 36.88 218 PHE A O 1
#